Protein AF-A0A819WW90-F1 (afdb_monomer)

Secondary structure (DSSP, 8-state):
-------------------------EEEEEEEE--STTHHHHHHHHHHHH--SSSSEEEEEEEE-BTTB---GGGSPPPPTTTEEEEEE-S-S-THHHHHHHHHHHEE--TTS---S----S--EEGGG-SEEEEEETT-------HHHHHHHHHTT----TTHHHHTT-SSS--EEES-EE-SSS-EE-TTEEEEEHHHHHHHT--SSSSSSSTT-TT---SSHHHHHHHHH--

Foldseek 3Di:
DDDDDDPPDDPPPPPDDDDDDLALQEEEEEEAEPPDPCLQVQQQQCQVPAADPRNSYAAEYEYEDDPQDWDDVVPHHDHDPPRYDYHYDDNQFPQLLVVVVCCVQAEDDQPADDDDPPSPDPHYHYLVSHFKYKYAYSVDHDDDDDPVVVVVCVVVVHPDHPCCVFVVVADPPDFKGADDWDPPPHTDHDRRIIMGGPVSVSVQCHADDPFAPHRRGQSHRDRDPVNNCRGNPGD

pLDDT: mean 81.14, std 18.89, range [25.83, 98.06]

Structure (mmCIF, N/CA/C/O backbone):
data_AF-A0A819WW90-F1
#
_entry.id   AF-A0A819WW90-F1
#
loop_
_atom_site.group_PDB
_atom_site.id
_atom_site.type_symbol
_atom_site.label_atom_id
_atom_site.label_alt_id
_atom_site.label_comp_id
_atom_site.label_asym_id
_atom_site.label_entity_id
_atom_site.label_seq_id
_atom_site.pdbx_PDB_ins_code
_atom_site.Cartn_x
_atom_site.Cartn_y
_atom_site.Cartn_z
_atom_site.occupancy
_atom_site.B_iso_or_equiv
_atom_site.auth_seq_id
_atom_site.auth_comp_id
_atom_site.auth_asym_id
_atom_site.auth_atom_id
_atom_site.pdbx_PDB_model_num
ATOM 1 N N . MET A 1 1 ? -49.765 -19.164 21.093 1.00 40.78 1 MET A N 1
ATOM 2 C CA . MET A 1 1 ? -48.482 -19.898 21.053 1.00 40.78 1 MET A CA 1
ATOM 3 C C . MET A 1 1 ? -48.005 -19.952 19.612 1.00 40.78 1 MET A C 1
ATOM 5 O O . MET A 1 1 ? -48.578 -20.707 18.852 1.00 40.78 1 MET A O 1
ATOM 9 N N . ILE A 1 2 ? -47.028 -19.126 19.247 1.00 31.17 2 ILE A N 1
ATOM 10 C CA . ILE A 1 2 ? -45.798 -19.485 18.522 1.00 31.17 2 ILE A CA 1
ATOM 11 C C . ILE A 1 2 ? -44.818 -18.382 18.932 1.00 31.17 2 ILE A C 1
ATOM 13 O O . ILE A 1 2 ? -45.140 -17.196 18.883 1.00 31.17 2 ILE A O 1
ATOM 17 N N . LYS A 1 3 ? -43.700 -18.813 19.510 1.00 25.83 3 LYS A N 1
ATOM 18 C CA . LYS A 1 3 ? -42.66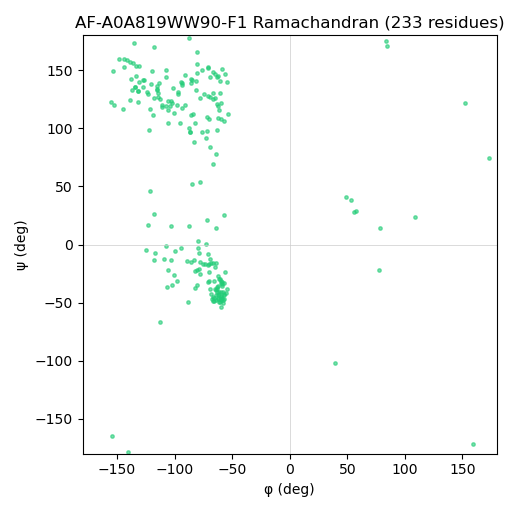1 -17.975 20.101 1.00 25.83 3 LYS A CA 1
ATOM 19 C C . LYS A 1 3 ? -41.808 -17.329 19.010 1.00 25.83 3 LYS A C 1
ATOM 21 O O . LYS A 1 3 ? -41.599 -17.906 17.948 1.00 25.83 3 LYS A O 1
ATOM 26 N N . SER A 1 4 ? -41.305 -16.150 19.346 1.00 30.94 4 SER A N 1
ATOM 27 C CA . SER A 1 4 ? -40.265 -15.402 18.654 1.00 30.94 4 SER A CA 1
ATOM 28 C C . SER A 1 4 ? -38.942 -16.174 18.547 1.00 30.94 4 SER A C 1
ATOM 30 O O . SER A 1 4 ? -38.614 -16.964 19.432 1.00 30.94 4 SER A O 1
ATOM 32 N N . ASN A 1 5 ? -38.168 -15.886 17.494 1.00 28.17 5 ASN A N 1
ATOM 33 C CA . ASN A 1 5 ? -36.770 -15.416 17.542 1.00 28.17 5 ASN A CA 1
ATOM 34 C C . ASN A 1 5 ? -36.000 -15.819 16.279 1.00 28.17 5 ASN A C 1
ATOM 36 O O . ASN A 1 5 ? -35.836 -17.003 16.010 1.00 28.17 5 ASN A O 1
ATOM 40 N N . SER A 1 6 ? -35.461 -14.820 15.574 1.00 29.23 6 SER A N 1
ATOM 41 C CA . SER A 1 6 ? -34.077 -14.788 15.071 1.00 29.23 6 SER A CA 1
ATOM 42 C C . SER A 1 6 ? -33.905 -13.563 14.162 1.00 29.23 6 SER A C 1
ATOM 44 O O . SER A 1 6 ? -33.873 -13.647 12.937 1.00 29.23 6 SER A O 1
ATOM 46 N N . THR A 1 7 ? -33.836 -12.379 14.769 1.00 32.56 7 THR A N 1
ATOM 47 C CA . THR A 1 7 ? -33.178 -11.228 14.149 1.00 32.56 7 THR A CA 1
ATOM 48 C C . THR A 1 7 ? -31.676 -11.444 14.290 1.00 32.56 7 THR A C 1
ATOM 50 O O . THR A 1 7 ? -31.103 -11.144 15.337 1.00 32.56 7 THR A O 1
ATOM 53 N N . ASN A 1 8 ? -31.034 -11.973 13.248 1.00 31.17 8 ASN A N 1
ATOM 54 C CA . ASN A 1 8 ? -29.583 -11.879 13.100 1.00 31.17 8 ASN A CA 1
ATOM 55 C C . ASN A 1 8 ? -29.238 -10.415 12.810 1.00 31.17 8 ASN A C 1
ATOM 57 O O . ASN A 1 8 ? -29.152 -9.990 11.658 1.00 31.17 8 ASN A O 1
ATOM 61 N N . GLY A 1 9 ? -29.123 -9.631 13.881 1.00 27.92 9 GLY A N 1
ATOM 62 C CA . GLY A 1 9 ? -28.654 -8.257 13.833 1.00 27.92 9 GLY A CA 1
ATOM 63 C C . GLY A 1 9 ? -27.234 -8.211 13.280 1.00 27.92 9 GLY A C 1
ATOM 64 O O . GLY A 1 9 ? -26.353 -8.947 13.726 1.00 27.92 9 GLY A O 1
ATOM 65 N N . PHE A 1 10 ? -27.018 -7.335 12.302 1.00 28.95 10 PHE A N 1
ATOM 66 C CA . PHE A 1 10 ? -25.689 -6.850 11.964 1.00 28.95 10 PHE A CA 1
ATOM 67 C C . PHE A 1 10 ? -25.090 -6.228 13.227 1.00 28.95 10 PHE A C 1
ATOM 69 O O . PHE A 1 10 ? -25.511 -5.154 13.652 1.00 28.95 10 PHE A O 1
ATOM 76 N N . VAL A 1 11 ? -24.130 -6.911 13.846 1.00 28.66 11 VAL A N 1
ATOM 77 C CA . VAL A 1 11 ? -23.307 -6.312 14.896 1.00 28.66 11 VAL A CA 1
ATOM 78 C C . VAL A 1 11 ? -22.370 -5.332 14.198 1.00 28.66 11 VAL A C 1
ATOM 80 O O . VAL A 1 11 ? -21.388 -5.723 13.567 1.00 28.66 11 VAL A O 1
ATOM 83 N N . ILE A 1 12 ? -22.752 -4.060 14.221 1.00 35.28 12 ILE A N 1
ATOM 84 C CA . ILE A 1 12 ? -21.888 -2.941 13.866 1.00 35.28 12 ILE A CA 1
ATOM 85 C C . ILE A 1 12 ? -21.169 -2.589 15.163 1.00 35.28 12 ILE A C 1
ATOM 87 O O . ILE A 1 12 ? -21.761 -1.965 16.041 1.00 35.28 12 ILE A O 1
ATOM 91 N N . ASP A 1 13 ? -19.922 -3.034 15.308 1.00 33.03 13 ASP A N 1
ATOM 92 C CA . ASP A 1 13 ? -19.075 -2.553 16.396 1.00 33.03 13 ASP A CA 1
ATOM 93 C C . ASP A 1 13 ? -18.893 -1.043 16.202 1.00 33.03 13 ASP A C 1
ATOM 95 O O . ASP A 1 13 ? -18.259 -0.580 15.251 1.00 33.03 13 ASP A O 1
ATOM 99 N N . SER A 1 14 ? -19.522 -0.267 17.081 1.00 34.69 14 SER A N 1
ATOM 100 C CA . SER A 1 14 ? -19.343 1.174 17.165 1.00 34.69 14 SER A CA 1
ATOM 101 C C . SER A 1 14 ? -17.889 1.463 17.524 1.00 34.69 14 SER A C 1
ATOM 103 O O . SER A 1 14 ? -17.427 1.060 18.592 1.00 34.69 14 SER A O 1
ATOM 105 N N . PHE A 1 15 ? -17.174 2.176 16.654 1.00 41.31 15 PHE A N 1
ATOM 106 C CA . PHE A 1 15 ? -15.880 2.766 16.984 1.00 41.31 15 PHE A CA 1
ATOM 107 C C . PHE A 1 15 ? -16.101 3.790 18.108 1.00 41.31 15 PHE A C 1
ATOM 109 O O . PHE A 1 15 ? -16.598 4.889 17.870 1.00 41.31 15 PHE A O 1
ATOM 116 N N . THR A 1 16 ? -15.831 3.394 19.351 1.00 37.62 16 THR A N 1
ATOM 117 C CA . THR A 1 16 ? -15.988 4.254 20.525 1.00 37.62 16 THR A CA 1
ATOM 118 C C . THR A 1 16 ? -14.935 5.358 20.517 1.00 37.62 16 THR A C 1
ATOM 120 O O . THR A 1 16 ? -13.740 5.087 20.420 1.00 37.62 16 THR A O 1
ATOM 123 N N . ASN A 1 17 ? -15.412 6.599 20.634 1.00 41.03 17 ASN A N 1
ATOM 124 C CA . ASN A 1 17 ? -14.625 7.806 20.862 1.00 41.03 17 ASN A CA 1
ATOM 125 C C . ASN A 1 17 ? -14.048 7.806 22.285 1.00 41.03 17 ASN A C 1
ATOM 127 O O . ASN A 1 17 ? -14.785 8.092 23.224 1.00 41.03 17 ASN A O 1
ATOM 131 N N . ASP A 1 18 ? -12.739 7.599 22.415 1.00 38.91 18 ASP A N 1
ATOM 132 C CA . ASP A 1 18 ? -11.949 8.099 23.544 1.00 38.91 18 ASP A CA 1
ATOM 133 C C . ASP A 1 18 ? -10.830 9.012 22.993 1.00 38.91 18 ASP A C 1
ATOM 135 O O . ASP A 1 18 ? -9.975 8.592 22.215 1.00 38.91 18 ASP A O 1
ATOM 139 N N . ASN A 1 19 ? -10.878 10.299 23.354 1.00 37.03 19 ASN A N 1
ATOM 140 C CA . ASN A 1 19 ? -9.942 11.378 22.970 1.00 37.03 19 ASN A CA 1
ATOM 141 C C . ASN A 1 19 ? -8.645 11.364 23.823 1.00 37.03 19 ASN A C 1
ATOM 143 O O . ASN A 1 19 ? -8.696 10.882 24.953 1.00 37.03 19 ASN A O 1
ATOM 147 N N . PRO A 1 20 ? -7.538 12.065 23.462 1.00 49.09 20 PRO A N 1
ATOM 148 C CA . PRO A 1 20 ? -7.086 12.530 22.152 1.00 49.09 20 PRO A CA 1
ATOM 149 C C . PRO A 1 20 ? -5.597 12.183 21.883 1.00 49.09 20 PRO A C 1
ATOM 151 O O . PRO A 1 20 ? -4.685 12.667 22.552 1.00 49.09 20 PRO A O 1
ATOM 154 N N . LYS A 1 21 ? -5.331 11.457 20.799 1.00 40.12 21 LYS A N 1
ATOM 155 C CA . LYS A 1 21 ? -4.222 11.735 19.872 1.00 40.12 21 LYS A CA 1
ATOM 156 C C . LYS A 1 21 ? -4.759 11.361 18.497 1.00 40.12 21 LYS A C 1
ATOM 158 O O . LYS A 1 21 ? -5.077 10.198 18.291 1.00 40.12 21 LYS A O 1
ATOM 163 N N . ASN A 1 22 ? -4.877 12.329 17.588 1.00 47.94 22 ASN A N 1
ATOM 164 C CA . ASN A 1 22 ? -5.118 12.065 16.166 1.00 47.94 22 ASN A CA 1
ATOM 165 C C . ASN A 1 22 ? -3.899 11.320 15.604 1.00 47.94 22 ASN A C 1
ATOM 167 O O . ASN A 1 22 ? -3.002 11.924 15.021 1.00 47.94 22 ASN A O 1
ATOM 171 N N . LEU A 1 23 ? -3.812 10.026 15.887 1.00 64.19 23 LEU A N 1
ATOM 172 C CA . LEU A 1 23 ? -2.859 9.116 15.283 1.00 64.19 23 LEU A CA 1
ATOM 173 C C . LEU A 1 23 ? -3.612 8.401 14.172 1.00 64.19 23 LEU A C 1
ATOM 175 O O . LEU A 1 23 ? -4.620 7.744 14.425 1.00 64.19 23 LEU A O 1
ATOM 179 N N . ASN A 1 24 ? -3.122 8.556 12.947 1.00 79.81 24 ASN A N 1
ATOM 180 C CA . ASN A 1 24 ? -3.597 7.761 11.830 1.00 79.81 24 ASN A CA 1
ATOM 181 C C . ASN A 1 24 ? -3.334 6.284 12.159 1.00 79.81 24 ASN A C 1
ATOM 183 O O . ASN A 1 24 ? -2.204 5.890 12.446 1.00 79.81 24 ASN A O 1
ATOM 187 N N . GLU A 1 25 ? -4.390 5.471 12.177 1.00 92.75 25 GLU A N 1
ATOM 188 C CA . GLU A 1 25 ? -4.312 4.058 12.565 1.00 92.75 25 GLU A CA 1
ATOM 189 C C . GLU A 1 25 ? -3.875 3.162 11.401 1.00 92.75 25 GLU A C 1
ATOM 191 O O . GLU A 1 25 ? -3.556 1.986 11.606 1.00 92.75 25 GLU A O 1
ATOM 196 N N . ILE A 1 26 ? -3.889 3.692 10.176 1.00 96.75 26 ILE A N 1
ATOM 197 C CA . ILE A 1 26 ? -3.671 2.933 8.947 1.00 96.75 26 ILE A CA 1
ATOM 198 C C . ILE A 1 26 ? -2.521 3.554 8.156 1.00 96.75 26 ILE A C 1
ATOM 200 O O . ILE A 1 26 ? -2.514 4.754 7.893 1.00 96.75 26 ILE A O 1
ATOM 204 N N . LEU A 1 27 ? -1.576 2.719 7.728 1.00 97.56 27 LEU A N 1
ATOM 205 C CA . LEU A 1 27 ? -0.561 3.082 6.741 1.00 97.56 27 LEU A CA 1
ATOM 206 C C . LEU A 1 27 ? -0.930 2.457 5.396 1.00 97.56 27 LEU A C 1
ATOM 208 O O . LEU A 1 27 ? -0.988 1.230 5.286 1.00 97.56 27 LEU A O 1
ATOM 212 N N . LEU A 1 28 ? -1.146 3.279 4.371 1.00 97.62 28 LEU A N 1
ATOM 213 C CA . LEU A 1 28 ? -1.379 2.819 3.005 1.00 97.62 28 LEU A CA 1
ATOM 214 C C . LEU A 1 28 ? -0.197 3.181 2.110 1.00 97.62 28 LEU A C 1
ATOM 216 O O . LEU A 1 28 ? 0.108 4.354 1.904 1.00 97.62 28 LEU A O 1
ATOM 220 N N . ILE A 1 29 ? 0.437 2.164 1.532 1.00 97.31 29 ILE A N 1
ATOM 221 C CA . ILE A 1 29 ? 1.507 2.325 0.547 1.00 97.31 29 ILE A CA 1
ATOM 222 C C . ILE A 1 29 ? 0.957 1.940 -0.823 1.00 97.31 29 ILE A C 1
ATOM 224 O O . ILE A 1 29 ? 0.548 0.799 -1.044 1.00 97.31 29 ILE A O 1
ATOM 228 N N . TYR A 1 30 ? 0.964 2.899 -1.742 1.00 96.81 30 TYR A N 1
ATOM 229 C CA . TYR A 1 30 ? 0.532 2.730 -3.121 1.00 96.81 30 TYR A CA 1
ATOM 230 C C . TYR A 1 30 ? 1.742 2.817 -4.051 1.00 96.81 30 TYR A C 1
ATOM 232 O O . TYR A 1 30 ? 2.391 3.859 -4.134 1.00 96.81 30 TYR A O 1
ATOM 240 N N . VAL A 1 31 ? 2.036 1.750 -4.786 1.00 95.38 31 VAL A N 1
ATOM 241 C CA . VAL A 1 31 ? 3.121 1.708 -5.772 1.00 95.38 31 VAL A CA 1
ATOM 242 C C . VAL A 1 31 ? 2.574 2.060 -7.154 1.00 95.38 31 VAL A C 1
ATOM 244 O O . VAL A 1 31 ? 1.718 1.369 -7.705 1.00 95.38 31 VAL A O 1
ATOM 247 N N . TYR A 1 32 ? 3.066 3.151 -7.725 1.00 95.00 32 TYR A N 1
ATOM 248 C CA . TYR A 1 32 ? 2.701 3.616 -9.054 1.00 95.00 32 TYR A CA 1
ATOM 249 C C . TYR A 1 32 ? 3.886 3.498 -10.007 1.00 95.00 32 TYR A C 1
ATOM 251 O O . TYR A 1 32 ? 4.923 4.114 -9.779 1.00 95.00 32 TYR A O 1
ATOM 259 N N . ALA A 1 33 ? 3.684 2.803 -11.121 1.00 91.12 33 ALA A N 1
ATOM 260 C CA . ALA A 1 33 ? 4.551 2.871 -12.290 1.00 91.12 33 ALA A CA 1
ATOM 261 C C . ALA A 1 33 ? 3.695 3.176 -13.516 1.00 91.12 33 ALA A C 1
ATOM 263 O O . ALA A 1 33 ? 2.609 2.615 -13.677 1.00 91.12 33 ALA A O 1
ATOM 264 N N . ASN A 1 34 ? 4.194 4.007 -14.432 1.00 89.56 34 ASN A N 1
ATOM 265 C CA . ASN A 1 34 ? 3.531 4.233 -15.717 1.00 89.56 34 ASN A CA 1
ATOM 266 C C . ASN A 1 34 ? 3.795 3.069 -16.696 1.00 89.56 34 ASN A C 1
ATOM 268 O O . ASN A 1 34 ? 4.316 3.268 -17.789 1.00 89.56 34 ASN A O 1
ATOM 272 N N . ALA A 1 35 ? 3.506 1.841 -16.260 1.00 85.88 35 ALA A N 1
ATOM 273 C CA . ALA A 1 35 ? 3.863 0.607 -16.957 1.00 85.88 35 ALA A CA 1
ATOM 274 C C . ALA A 1 35 ? 2.798 0.136 -17.965 1.00 85.88 35 ALA A C 1
ATOM 276 O O . ALA A 1 35 ? 3.070 -0.727 -18.793 1.00 85.88 35 ALA A O 1
ATOM 277 N N . HIS A 1 36 ? 1.579 0.681 -17.902 1.00 89.62 36 HIS A N 1
ATOM 278 C CA . HIS A 1 36 ? 0.486 0.346 -18.815 1.00 89.62 36 HIS A CA 1
ATOM 279 C C . HIS A 1 36 ? -0.435 1.550 -19.055 1.00 89.62 36 HIS A C 1
ATOM 281 O O . HIS A 1 36 ? -0.504 2.471 -18.241 1.00 89.62 36 HIS A O 1
ATOM 287 N N . SER A 1 37 ? -1.199 1.512 -20.153 1.00 93.50 37 SER A N 1
ATOM 288 C CA . SER A 1 37 ? -2.047 2.617 -20.645 1.00 93.50 37 SER A CA 1
ATOM 289 C C . SER A 1 37 ? -3.073 3.147 -19.633 1.00 93.50 37 SER A C 1
ATOM 291 O O . SER A 1 37 ? -3.511 4.289 -19.732 1.00 93.50 37 SER A O 1
ATOM 293 N N . HIS A 1 38 ? -3.463 2.330 -18.655 1.00 95.31 38 HIS A N 1
ATOM 294 C CA . HIS A 1 38 ? -4.456 2.686 -17.637 1.00 95.31 38 HIS A CA 1
ATOM 295 C C . HIS A 1 38 ? -3.871 3.110 -16.282 1.00 95.31 38 HIS A C 1
ATOM 297 O O . HIS A 1 38 ? -4.639 3.514 -15.410 1.00 95.31 38 HIS A O 1
ATOM 303 N N . ALA A 1 39 ? -2.550 3.030 -16.082 1.00 94.38 39 ALA A N 1
ATOM 304 C CA . ALA A 1 39 ? -1.933 3.209 -14.766 1.00 94.38 39 ALA A CA 1
ATOM 305 C C . ALA A 1 39 ? -2.224 4.594 -14.176 1.00 94.38 39 ALA A C 1
ATOM 307 O O . ALA A 1 39 ? -2.642 4.707 -13.021 1.00 94.38 39 ALA A O 1
ATOM 308 N N . TYR A 1 40 ? -2.047 5.649 -14.977 1.00 96.19 40 TYR A N 1
ATOM 309 C CA . TYR A 1 40 ? -2.294 7.025 -14.544 1.00 96.19 40 TYR A CA 1
ATOM 310 C C . TYR A 1 40 ? -3.760 7.258 -14.168 1.00 96.19 40 TYR A C 1
ATOM 312 O O . TYR A 1 40 ? -4.053 7.803 -13.106 1.00 96.19 40 TYR A O 1
ATOM 320 N N . GLU A 1 41 ? -4.692 6.790 -15.001 1.00 97.12 41 GLU A N 1
ATOM 321 C CA . GLU A 1 41 ? -6.125 6.937 -14.730 1.00 97.12 41 GLU A CA 1
ATOM 322 C C . GLU A 1 41 ? -6.562 6.142 -13.494 1.00 97.12 41 GLU A C 1
ATOM 324 O O . GLU A 1 41 ? -7.445 6.581 -12.762 1.00 97.12 41 GLU A O 1
ATOM 329 N N . ASN A 1 42 ? -5.918 5.008 -13.208 1.00 97.38 42 ASN A N 1
ATOM 330 C CA . ASN A 1 42 ? -6.144 4.253 -11.977 1.00 97.38 42 ASN A CA 1
ATOM 331 C C . ASN A 1 42 ? -5.689 5.036 -10.739 1.00 97.38 42 ASN A C 1
ATOM 333 O O . ASN A 1 42 ? -6.474 5.192 -9.803 1.00 97.38 42 ASN A O 1
ATOM 337 N N . LEU A 1 43 ? -4.469 5.589 -10.762 1.00 96.94 43 LEU A N 1
ATOM 338 C CA . LEU A 1 43 ? -3.946 6.439 -9.687 1.00 96.94 43 LEU A CA 1
ATOM 339 C C . LEU A 1 43 ? -4.849 7.657 -9.457 1.00 96.94 43 LEU A C 1
ATOM 341 O O . LEU A 1 43 ? -5.260 7.931 -8.330 1.00 96.94 43 LEU A O 1
ATOM 345 N N . LYS A 1 44 ? -5.185 8.372 -10.533 1.00 97.12 44 LYS A N 1
ATOM 346 C CA . LYS A 1 44 ? -6.050 9.556 -10.496 1.00 97.12 44 LYS A CA 1
ATOM 347 C C . LYS A 1 44 ? -7.427 9.231 -9.937 1.00 97.12 44 LYS A C 1
ATOM 349 O O . LYS A 1 44 ? -7.934 9.970 -9.096 1.00 97.12 44 LYS A O 1
ATOM 354 N N . TYR A 1 45 ? -8.024 8.127 -10.377 1.00 96.94 45 TYR A N 1
ATOM 355 C CA . TYR A 1 45 ? -9.301 7.674 -9.847 1.00 96.94 45 TYR A CA 1
ATOM 356 C C . TYR A 1 45 ? -9.201 7.375 -8.347 1.00 96.94 45 TYR A C 1
ATOM 358 O O . TYR A 1 45 ? -10.007 7.894 -7.578 1.00 96.94 45 TYR A O 1
ATOM 366 N N . PHE A 1 46 ? -8.200 6.601 -7.919 1.00 96.75 46 PHE A N 1
ATOM 367 C CA . PHE A 1 46 ? -8.019 6.251 -6.509 1.00 96.75 46 PHE A CA 1
ATOM 368 C C . PHE A 1 46 ? -7.828 7.494 -5.633 1.00 96.75 46 PHE A C 1
ATOM 370 O O . PHE A 1 46 ? -8.518 7.638 -4.628 1.00 96.75 46 PHE A O 1
ATOM 377 N N . ILE A 1 47 ? -6.975 8.439 -6.036 1.00 96.44 47 ILE A N 1
ATOM 378 C CA . ILE A 1 47 ? -6.770 9.687 -5.285 1.00 96.44 47 ILE A CA 1
ATOM 379 C C . ILE A 1 47 ? -8.079 10.468 -5.143 1.00 96.44 47 ILE A C 1
ATOM 381 O O . ILE A 1 47 ? -8.439 10.875 -4.042 1.00 96.44 47 ILE A O 1
ATOM 385 N N . ASN A 1 48 ? -8.837 10.619 -6.229 1.00 93.94 48 ASN A N 1
ATOM 386 C CA . ASN A 1 48 ? -10.073 11.399 -6.203 1.00 93.94 48 ASN A CA 1
ATOM 387 C C . ASN A 1 48 ? -11.188 10.720 -5.387 1.00 93.94 48 ASN A C 1
ATOM 389 O O . ASN A 1 48 ? -11.964 11.385 -4.696 1.00 93.94 48 ASN A O 1
ATOM 393 N N . GLN A 1 49 ? -11.298 9.394 -5.475 1.00 91.31 49 GLN A N 1
ATOM 394 C CA . GLN A 1 49 ? -12.442 8.662 -4.928 1.00 91.31 49 GLN A CA 1
ATOM 395 C C . GLN A 1 49 ? -12.183 8.061 -3.545 1.00 91.31 49 GLN A C 1
ATOM 397 O O . GLN A 1 49 ? -13.119 7.961 -2.755 1.00 91.31 49 GLN A O 1
ATOM 402 N N . ALA A 1 50 ? -10.943 7.678 -3.245 1.00 92.50 50 ALA A N 1
ATOM 403 C CA . ALA A 1 50 ? -10.595 6.873 -2.076 1.00 92.50 50 ALA A CA 1
ATOM 404 C C . ALA A 1 50 ? -9.897 7.665 -0.970 1.00 92.50 50 ALA A C 1
ATOM 406 O O . ALA A 1 50 ? -10.125 7.381 0.202 1.00 92.50 50 ALA A O 1
ATOM 407 N N . VAL A 1 51 ? -9.042 8.623 -1.337 1.00 93.88 51 VAL A N 1
ATOM 408 C CA . VAL A 1 51 ? -8.191 9.350 -0.388 1.00 93.88 51 VAL A CA 1
ATOM 409 C C . VAL A 1 51 ? -8.997 10.471 0.269 1.00 93.88 51 VAL A C 1
ATOM 411 O O . VAL A 1 51 ? -9.704 11.231 -0.408 1.00 93.88 51 VAL A O 1
ATOM 414 N N . ARG A 1 52 ? -8.910 10.578 1.597 1.00 89.44 52 ARG A N 1
ATOM 415 C CA . ARG A 1 52 ? -9.558 11.627 2.398 1.00 89.44 52 ARG A CA 1
ATOM 416 C C . ARG A 1 52 ? -8.564 12.201 3.413 1.00 89.44 52 ARG A C 1
ATOM 418 O O . ARG A 1 52 ? -7.616 11.541 3.809 1.00 89.44 52 ARG A O 1
ATOM 425 N N . GLU A 1 53 ? -8.773 13.451 3.826 1.00 86.31 53 GLU A N 1
ATOM 426 C CA . GLU A 1 53 ? -7.914 14.106 4.834 1.00 86.31 53 GLU A CA 1
ATOM 427 C C . GLU A 1 53 ? -8.234 13.637 6.267 1.00 86.31 53 GLU A C 1
ATOM 429 O O . GLU A 1 53 ? -7.370 13.666 7.132 1.00 86.31 53 GLU A O 1
ATOM 434 N N . ASN A 1 54 ? -9.464 13.170 6.513 1.00 84.12 54 ASN A N 1
ATOM 435 C CA . ASN A 1 54 ? -9.985 12.891 7.858 1.00 84.12 54 ASN A CA 1
ATOM 436 C C . ASN A 1 54 ? -10.353 11.411 8.075 1.00 84.12 54 ASN A C 1
ATOM 438 O O . ASN A 1 54 ? -11.250 11.113 8.861 1.00 84.12 54 ASN A O 1
ATOM 442 N N . ASP A 1 55 ? -9.719 10.484 7.353 1.00 88.19 55 ASP A N 1
ATOM 443 C CA . ASP A 1 55 ? -10.021 9.046 7.419 1.00 88.19 55 ASP A CA 1
ATOM 444 C C . ASP A 1 55 ? -9.007 8.219 8.218 1.00 88.19 55 ASP A C 1
ATOM 446 O O . ASP A 1 55 ? -9.013 6.996 8.122 1.00 88.19 55 ASP A O 1
ATOM 450 N N . ASN A 1 56 ? -8.163 8.856 9.030 1.00 91.00 56 ASN A N 1
ATOM 451 C CA . ASN A 1 56 ? -7.155 8.196 9.865 1.00 91.00 56 ASN A CA 1
ATOM 452 C C . ASN A 1 56 ? -6.147 7.327 9.081 1.00 91.00 56 ASN A C 1
ATOM 454 O O . ASN A 1 56 ? -5.627 6.345 9.626 1.00 91.00 56 ASN A O 1
ATOM 458 N N . VAL A 1 57 ? -5.864 7.667 7.819 1.00 95.31 57 VAL A N 1
ATOM 459 C CA . VAL A 1 57 ? -4.878 6.975 6.979 1.00 95.31 57 VAL A CA 1
ATOM 460 C C . VAL A 1 57 ? -3.714 7.902 6.626 1.00 95.31 57 VAL A C 1
ATOM 462 O O . VAL A 1 57 ? -3.918 9.022 6.163 1.00 95.31 57 VAL A O 1
ATOM 465 N N . ASP A 1 58 ? -2.487 7.402 6.773 1.00 95.69 58 ASP A N 1
ATOM 466 C CA . ASP A 1 58 ? -1.310 7.976 6.121 1.00 95.69 58 ASP A CA 1
ATOM 467 C C . ASP A 1 58 ? -1.084 7.302 4.767 1.00 95.69 58 ASP A C 1
ATOM 469 O O . ASP A 1 58 ? -0.868 6.090 4.683 1.00 95.69 58 ASP A O 1
ATOM 473 N N . TYR A 1 59 ? -1.107 8.098 3.703 1.00 97.19 59 TYR A N 1
ATOM 474 C CA . TYR A 1 59 ? -0.951 7.654 2.326 1.00 97.19 59 TYR A CA 1
ATOM 475 C C . TYR A 1 59 ? 0.448 7.968 1.795 1.00 97.19 59 TYR A C 1
ATOM 477 O O . TYR A 1 59 ? 0.861 9.126 1.713 1.00 97.19 59 TYR A O 1
ATOM 485 N N . TYR A 1 60 ? 1.153 6.942 1.331 1.00 96.94 60 TYR A N 1
ATOM 486 C CA . TYR A 1 60 ? 2.429 7.084 0.637 1.00 96.94 60 TYR A CA 1
ATOM 487 C C . TYR A 1 60 ? 2.325 6.533 -0.782 1.00 96.94 60 TYR A C 1
ATOM 489 O O . TYR A 1 60 ? 2.215 5.328 -0.996 1.00 96.94 60 TYR A O 1
ATOM 497 N N . PHE A 1 61 ? 2.388 7.432 -1.758 1.00 96.94 61 PHE A N 1
ATOM 498 C CA . PHE A 1 61 ? 2.391 7.124 -3.181 1.00 96.94 61 PHE A CA 1
ATOM 499 C C . PHE A 1 61 ? 3.830 7.064 -3.685 1.00 96.94 61 PHE A C 1
ATOM 501 O O . PHE A 1 61 ? 4.488 8.091 -3.868 1.00 96.94 61 PHE A O 1
ATOM 508 N N . ILE A 1 62 ? 4.330 5.854 -3.910 1.00 95.75 62 ILE A N 1
ATOM 509 C CA . ILE A 1 62 ? 5.670 5.626 -4.441 1.00 95.75 62 ILE A CA 1
ATOM 510 C C . ILE A 1 62 ? 5.606 5.683 -5.966 1.00 95.75 62 ILE A C 1
ATOM 512 O O . ILE A 1 62 ? 5.024 4.814 -6.607 1.00 95.75 62 ILE A O 1
ATOM 516 N N . LEU A 1 63 ? 6.213 6.713 -6.541 1.00 95.19 63 LEU A N 1
ATOM 517 C CA . LEU A 1 63 ? 6.366 6.943 -7.969 1.00 95.19 63 LEU A CA 1
ATOM 518 C C . LEU A 1 63 ? 7.624 6.213 -8.456 1.00 95.19 63 LEU A C 1
ATOM 520 O O . LEU A 1 63 ? 8.745 6.711 -8.318 1.00 95.19 63 LEU A O 1
ATOM 524 N N . GLN A 1 64 ? 7.437 5.014 -8.997 1.00 92.06 64 GLN A N 1
ATOM 525 C CA . GLN A 1 64 ? 8.495 4.238 -9.628 1.00 92.06 64 GLN A CA 1
ATOM 526 C C . GLN A 1 64 ? 8.848 4.818 -10.996 1.00 92.06 64 GLN A C 1
ATOM 528 O O . GLN A 1 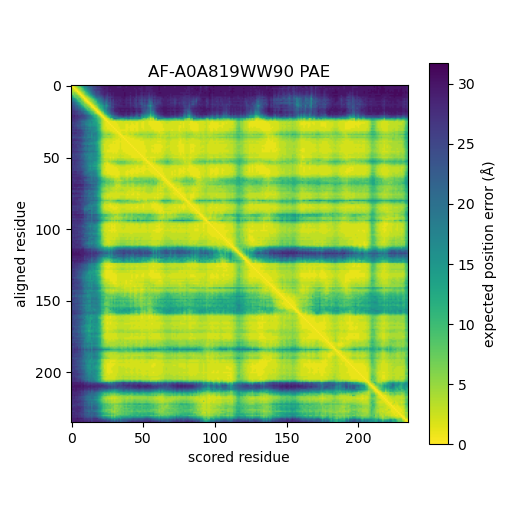64 ? 7.984 5.030 -11.850 1.00 92.06 64 GLN A O 1
ATOM 533 N N . GLN A 1 65 ? 10.141 5.029 -11.214 1.00 89.75 65 GLN A N 1
ATOM 534 C CA . GLN A 1 65 ? 10.679 5.494 -12.486 1.00 89.75 65 GLN A CA 1
ATOM 535 C C . GLN A 1 65 ? 10.433 4.485 -13.615 1.00 89.75 65 GLN A C 1
ATOM 537 O O . GLN A 1 65 ? 10.535 3.277 -13.433 1.00 89.75 65 GLN A O 1
ATOM 542 N N . VAL A 1 66 ? 10.183 4.978 -14.821 1.00 80.88 66 VAL A N 1
ATOM 543 C CA . VAL A 1 66 ? 10.166 4.153 -16.039 1.00 80.88 66 VAL A CA 1
ATOM 544 C C . VAL A 1 66 ? 11.308 4.642 -16.922 1.00 80.88 66 VAL A C 1
ATOM 546 O O . VAL A 1 66 ? 11.522 5.849 -17.025 1.00 80.88 66 VAL A O 1
ATOM 549 N N . ASP A 1 67 ? 12.097 3.721 -17.478 1.00 82.25 67 ASP A N 1
ATOM 550 C CA . ASP A 1 67 ? 13.303 4.025 -18.265 1.00 82.25 67 ASP A CA 1
ATOM 551 C C . ASP A 1 67 ? 14.310 4.944 -17.544 1.00 82.25 67 ASP A C 1
ATOM 553 O O . ASP A 1 67 ? 14.903 5.835 -18.155 1.00 82.25 67 ASP A O 1
ATOM 557 N N . ASN A 1 68 ? 14.481 4.756 -16.227 1.00 82.50 68 ASN A N 1
ATOM 558 C CA . ASN A 1 68 ? 15.332 5.582 -15.353 1.00 82.50 68 ASN A CA 1
ATOM 559 C C . ASN A 1 68 ? 14.999 7.086 -15.384 1.00 82.50 68 ASN A C 1
ATOM 561 O O . ASN A 1 68 ? 15.869 7.932 -15.165 1.00 82.50 68 ASN A O 1
ATOM 565 N N . LYS A 1 69 ? 13.741 7.441 -15.677 1.00 85.00 69 LYS A N 1
ATOM 566 C CA . LYS A 1 69 ? 13.274 8.831 -15.679 1.00 85.00 69 LYS A CA 1
ATOM 567 C C . LYS A 1 69 ? 12.408 9.108 -14.448 1.00 85.00 69 LYS A C 1
ATOM 569 O O . LYS A 1 69 ? 11.397 8.424 -14.261 1.00 85.00 69 LYS A O 1
ATOM 574 N N . PRO A 1 70 ? 12.757 10.114 -13.620 1.00 86.81 70 PRO A N 1
ATOM 575 C CA . PRO A 1 70 ? 11.890 10.571 -12.543 1.00 86.81 70 PRO A CA 1
ATOM 576 C C . PRO A 1 70 ? 10.587 11.120 -13.111 1.00 86.81 70 PRO A C 1
ATOM 578 O O . PRO A 1 70 ? 10.559 11.749 -14.172 1.00 86.81 70 PRO A O 1
ATOM 581 N N . LEU A 1 71 ? 9.500 10.904 -12.379 1.00 89.62 71 LEU A N 1
ATOM 582 C CA . LEU A 1 71 ? 8.216 11.476 -12.750 1.00 89.62 71 LEU A CA 1
ATOM 583 C C . LEU A 1 71 ? 8.122 12.925 -12.293 1.00 89.62 71 LEU A C 1
ATOM 585 O O . LEU A 1 71 ? 8.531 13.267 -11.184 1.00 89.62 71 LEU A O 1
ATOM 589 N N . ASN A 1 72 ? 7.522 13.774 -13.123 1.00 90.94 72 ASN A N 1
ATOM 590 C CA . ASN A 1 72 ? 7.202 15.133 -12.717 1.00 90.94 72 ASN A CA 1
ATOM 591 C C . ASN A 1 72 ? 6.043 15.103 -11.707 1.00 90.94 72 ASN A C 1
ATOM 593 O O . ASN A 1 72 ? 4.908 14.817 -12.072 1.00 90.94 72 ASN A O 1
ATOM 597 N N . ILE A 1 73 ? 6.315 15.413 -10.438 1.00 91.06 73 ILE A N 1
ATOM 598 C CA . ILE A 1 73 ? 5.280 15.434 -9.389 1.00 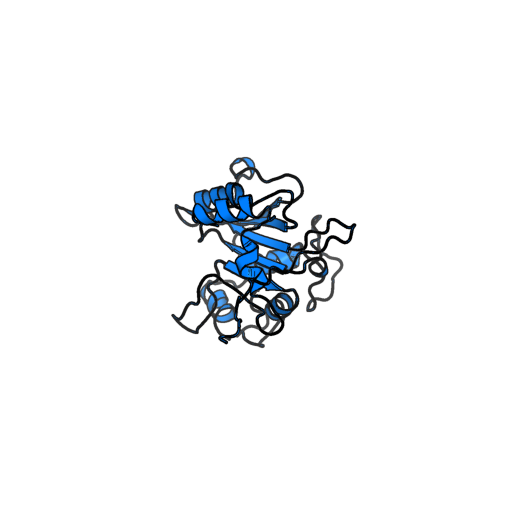91.06 73 ILE A CA 1
ATOM 599 C C . ILE A 1 73 ? 4.179 16.451 -9.725 1.00 91.06 73 ILE A C 1
ATOM 601 O O . ILE A 1 73 ? 3.014 16.203 -9.432 1.00 91.06 73 ILE A O 1
ATOM 605 N N . SER A 1 74 ? 4.509 17.549 -10.410 1.00 91.88 74 SER A N 1
ATOM 606 C CA . SER A 1 74 ? 3.532 18.566 -10.812 1.00 91.88 74 SER A CA 1
ATOM 607 C C . SER A 1 74 ? 2.514 18.070 -11.844 1.00 91.88 74 SER A C 1
ATOM 609 O O . SER A 1 74 ? 1.494 18.725 -12.034 1.00 91.88 74 SER A O 1
ATOM 611 N N . SER A 1 75 ? 2.763 16.939 -12.520 1.00 92.31 75 SER A N 1
ATOM 612 C CA . SER A 1 75 ? 1.777 16.297 -13.403 1.00 92.31 75 SER A CA 1
ATOM 613 C C . SER A 1 75 ? 0.959 15.199 -12.710 1.00 92.31 75 SER A C 1
ATOM 615 O O . SER A 1 75 ? 0.057 14.617 -13.324 1.00 92.31 75 SER A O 1
ATOM 617 N N . MET A 1 76 ? 1.251 14.902 -11.441 1.00 95.38 76 MET A N 1
ATOM 618 C CA . MET A 1 76 ? 0.495 13.934 -10.650 1.00 95.38 76 MET A CA 1
ATOM 619 C C . MET A 1 76 ? -0.793 14.560 -10.088 1.00 95.38 76 MET A C 1
ATOM 621 O O . MET A 1 76 ? -0.861 15.779 -9.908 1.00 95.38 76 MET A O 1
ATOM 625 N N . PRO A 1 77 ? -1.828 13.751 -9.788 1.00 96.06 77 PRO A N 1
ATOM 626 C CA . PRO A 1 77 ? -3.036 14.243 -9.132 1.00 96.06 77 PRO A CA 1
ATOM 627 C C . PRO A 1 77 ? -2.719 14.943 -7.803 1.00 96.06 77 PRO A C 1
ATOM 629 O O . PRO A 1 77 ? -1.794 14.558 -7.084 1.00 96.06 77 PRO A O 1
ATOM 632 N N . LEU A 1 78 ? -3.494 15.970 -7.458 1.00 95.44 78 LEU A N 1
ATOM 633 C CA . LEU A 1 78 ? -3.308 16.688 -6.200 1.00 95.44 78 LEU A CA 1
ATOM 634 C C . LEU A 1 78 ? -3.639 15.777 -5.015 1.00 95.44 78 LEU A C 1
ATOM 636 O O . LEU A 1 78 ? -4.701 15.161 -4.976 1.00 95.44 78 LEU A O 1
ATOM 640 N N . LEU A 1 79 ? -2.733 15.727 -4.041 1.00 95.00 79 LEU A N 1
ATOM 641 C CA . LEU A 1 79 ? -2.938 15.000 -2.794 1.00 95.00 79 LEU A CA 1
ATOM 642 C C . LEU A 1 79 ? -3.558 15.917 -1.729 1.00 95.00 79 LEU A C 1
ATOM 644 O O . LEU A 1 79 ? -3.215 17.106 -1.680 1.00 95.00 79 LEU A O 1
ATOM 648 N N . PRO A 1 80 ? -4.426 15.392 -0.845 1.00 89.19 80 PRO A N 1
ATOM 649 C CA . PRO A 1 80 ? -4.827 16.100 0.362 1.00 89.19 80 PRO A CA 1
ATOM 650 C C . PRO A 1 80 ? -3.607 16.511 1.180 1.00 89.19 80 PRO A C 1
ATOM 652 O O . PRO A 1 80 ? -2.623 15.775 1.295 1.00 89.19 80 PRO A O 1
ATOM 655 N N . LYS A 1 81 ? -3.656 17.717 1.745 1.00 78.62 81 LYS A N 1
ATOM 656 C CA . LYS A 1 81 ? -2.547 18.228 2.547 1.00 78.62 81 LYS A CA 1
ATOM 657 C C . LYS A 1 81 ? -2.477 17.414 3.846 1.00 78.62 81 LYS A C 1
ATOM 659 O O . LYS A 1 81 ? -3.504 17.074 4.410 1.00 78.62 81 LYS A O 1
ATOM 664 N N . LYS A 1 82 ? -1.261 17.164 4.343 1.00 84.50 82 LYS A N 1
ATOM 665 C CA . LYS A 1 82 ? -0.939 16.555 5.656 1.00 84.50 82 LYS A CA 1
ATOM 666 C C . LYS A 1 82 ? -1.086 15.038 5.813 1.00 84.50 82 LYS A C 1
ATOM 668 O O . LYS A 1 82 ? -0.442 14.532 6.719 1.00 84.50 82 LYS A O 1
ATOM 673 N N . THR A 1 83 ? -1.872 14.333 5.001 1.00 88.81 83 THR A N 1
ATOM 674 C CA . THR A 1 83 ? -2.044 12.869 5.156 1.00 88.81 83 THR A CA 1
ATOM 675 C C . THR A 1 83 ? -1.549 12.060 3.967 1.00 88.81 83 THR A C 1
ATOM 677 O O . THR A 1 83 ? -1.500 10.838 4.040 1.00 88.81 83 THR A O 1
ATOM 680 N N . ALA A 1 84 ? -1.166 12.711 2.866 1.00 94.81 84 ALA A N 1
ATOM 681 C CA . ALA A 1 84 ? -0.766 12.031 1.645 1.00 94.81 84 ALA A CA 1
ATOM 682 C C . ALA A 1 84 ? 0.515 12.618 1.041 1.00 94.81 84 ALA A C 1
ATOM 684 O O . ALA A 1 84 ? 0.675 13.836 0.935 1.00 94.81 84 ALA A O 1
ATOM 685 N N . TYR A 1 85 ? 1.422 11.735 0.619 1.00 94.88 85 TYR A N 1
ATOM 686 C CA . TYR A 1 85 ? 2.768 12.095 0.178 1.00 94.88 85 TYR A CA 1
ATOM 687 C C . TYR A 1 85 ? 3.188 11.332 -1.078 1.00 94.88 85 TYR A C 1
ATOM 689 O O . TYR A 1 85 ? 2.924 10.138 -1.203 1.00 94.88 85 TYR A O 1
ATOM 697 N N . TYR A 1 86 ? 3.914 12.006 -1.974 1.00 95.75 86 TYR A N 1
ATOM 698 C CA . TYR A 1 86 ? 4.629 11.363 -3.078 1.00 95.75 86 TYR A CA 1
ATOM 699 C C . TYR A 1 86 ? 6.082 11.074 -2.698 1.00 95.75 86 TYR A C 1
ATOM 701 O O . TYR A 1 86 ? 6.752 11.921 -2.108 1.00 95.75 86 TYR A O 1
ATOM 709 N N . ILE A 1 87 ? 6.589 9.906 -3.096 1.00 93.94 87 ILE A N 1
ATOM 710 C CA . ILE A 1 87 ? 7.994 9.504 -2.943 1.00 93.94 87 ILE A CA 1
ATOM 711 C C . ILE A 1 87 ? 8.495 8.955 -4.272 1.00 93.94 87 ILE A C 1
ATOM 713 O O . ILE A 1 87 ? 7.840 8.118 -4.872 1.00 93.94 87 ILE A O 1
ATOM 717 N N . GLN A 1 88 ? 9.660 9.397 -4.737 1.00 93.00 88 GLN A N 1
ATOM 718 C CA . GLN A 1 88 ? 10.273 8.874 -5.963 1.00 93.00 88 GLN A CA 1
ATOM 719 C C . GLN A 1 88 ? 11.104 7.626 -5.662 1.00 93.00 88 GLN A C 1
ATOM 721 O O . GLN A 1 88 ? 11.798 7.575 -4.646 1.00 93.00 88 GLN A O 1
ATOM 726 N N . HIS A 1 89 ? 11.082 6.652 -6.569 1.00 91.44 89 HIS A N 1
ATOM 727 C CA . HIS A 1 89 ? 11.887 5.438 -6.470 1.00 91.44 89 HIS A CA 1
ATOM 728 C C . HIS A 1 89 ? 12.465 5.052 -7.833 1.00 91.44 89 HIS A C 1
ATOM 730 O O . HIS A 1 89 ? 11.727 4.865 -8.798 1.00 91.44 89 HIS A O 1
ATOM 736 N N . GLU A 1 90 ? 13.786 4.905 -7.917 1.00 85.75 90 GLU A N 1
ATOM 737 C CA . GLU A 1 90 ? 14.449 4.279 -9.066 1.00 85.75 90 GLU A CA 1
ATOM 738 C C . GLU A 1 90 ? 13.946 2.835 -9.148 1.00 85.75 90 GLU A C 1
ATOM 740 O O . GLU A 1 90 ? 14.144 2.093 -8.194 1.00 85.75 90 GLU A O 1
ATOM 745 N N . ASN A 1 91 ? 13.243 2.456 -10.218 1.00 82.88 91 ASN A N 1
ATOM 746 C CA . ASN A 1 91 ? 12.538 1.175 -10.372 1.00 82.88 91 ASN A CA 1
ATOM 747 C C . ASN A 1 91 ? 13.493 -0.032 -10.435 1.00 82.88 91 ASN A C 1
ATOM 749 O O . ASN A 1 91 ? 13.713 -0.639 -11.479 1.00 82.88 91 ASN A O 1
ATOM 753 N N . LYS A 1 92 ? 14.115 -0.322 -9.295 1.00 84.56 92 LYS A N 1
ATOM 754 C CA . LYS A 1 92 ? 15.114 -1.368 -9.072 1.00 84.56 92 LYS A CA 1
ATOM 755 C C . LYS A 1 92 ? 14.517 -2.578 -8.365 1.00 84.56 92 LYS A C 1
ATOM 757 O O . LYS A 1 92 ? 15.159 -3.620 -8.316 1.00 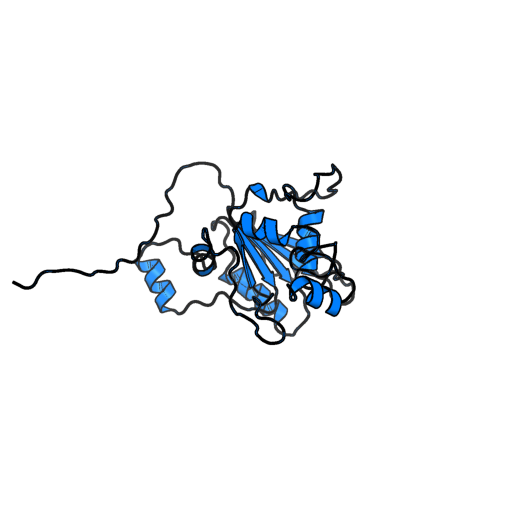84.56 92 LYS A O 1
ATOM 762 N N . CYS A 1 93 ? 13.315 -2.429 -7.811 1.00 85.19 93 CYS A N 1
ATOM 763 C CA . CYS A 1 93 ? 12.612 -3.470 -7.084 1.00 85.19 93 CYS A CA 1
ATOM 764 C C . CYS A 1 93 ? 11.272 -3.764 -7.760 1.00 85.19 93 CYS A C 1
ATOM 766 O O . CYS A 1 93 ? 10.547 -2.846 -8.140 1.00 85.19 93 CYS A O 1
ATOM 768 N N . PHE A 1 94 ? 10.926 -5.044 -7.854 1.00 77.56 94 PHE A N 1
ATOM 769 C CA . PHE A 1 94 ? 9.635 -5.490 -8.373 1.00 77.56 94 PHE A CA 1
ATOM 770 C C . PHE A 1 94 ? 8.581 -5.498 -7.264 1.00 77.56 94 PHE A C 1
ATOM 772 O O . PHE A 1 94 ? 8.884 -5.923 -6.151 1.00 77.56 94 PHE A O 1
ATOM 779 N N . ASP A 1 95 ? 7.362 -5.047 -7.578 1.00 70.94 95 ASP A N 1
ATOM 780 C CA . ASP A 1 95 ? 6.157 -5.124 -6.739 1.00 70.94 95 ASP A CA 1
ATOM 781 C C . ASP A 1 95 ? 6.413 -4.857 -5.240 1.00 70.94 95 ASP A C 1
ATOM 783 O O . ASP A 1 95 ? 6.598 -3.716 -4.803 1.00 70.94 95 ASP A O 1
ATOM 787 N N . TYR A 1 96 ? 6.460 -5.925 -4.442 1.00 85.38 96 TYR A N 1
ATOM 788 C CA . TYR A 1 96 ? 6.654 -5.890 -2.995 1.00 85.38 96 TYR A CA 1
ATOM 789 C C . TYR A 1 96 ? 8.046 -5.484 -2.535 1.00 85.38 96 TYR A C 1
ATOM 791 O O . TYR A 1 96 ? 8.191 -4.925 -1.443 1.00 85.38 96 TYR A O 1
ATOM 799 N N . GLY A 1 97 ? 9.055 -5.660 -3.381 1.00 88.50 97 GLY A N 1
ATOM 800 C CA . GLY A 1 97 ? 10.401 -5.175 -3.119 1.00 88.50 97 GLY A CA 1
ATOM 801 C C . GLY A 1 97 ? 10.445 -3.656 -2.939 1.00 88.50 97 GLY A C 1
ATOM 802 O O . GLY A 1 97 ? 11.216 -3.156 -2.121 1.00 88.50 97 GLY A O 1
ATOM 803 N N . THR A 1 98 ? 9.584 -2.897 -3.629 1.00 91.31 98 THR A N 1
ATOM 804 C CA . THR A 1 98 ? 9.494 -1.439 -3.430 1.00 91.31 98 THR A CA 1
ATOM 805 C C . THR A 1 98 ? 8.863 -1.077 -2.089 1.00 91.31 98 THR A C 1
ATOM 807 O O . THR A 1 98 ? 9.279 -0.102 -1.462 1.00 91.31 98 THR A O 1
ATOM 810 N N . ILE A 1 99 ? 7.927 -1.887 -1.592 1.00 92.75 99 ILE A N 1
ATOM 811 C CA . ILE A 1 99 ? 7.364 -1.716 -0.247 1.00 92.75 99 ILE A CA 1
ATOM 812 C C . ILE A 1 99 ? 8.435 -1.985 0.811 1.00 92.75 99 ILE A C 1
ATOM 814 O O . ILE A 1 99 ? 8.611 -1.181 1.729 1.00 92.75 99 ILE A O 1
ATOM 818 N N . GLY A 1 100 ? 9.209 -3.063 0.665 1.00 91.25 100 GLY A N 1
ATOM 819 C CA . GLY A 1 100 ? 10.324 -3.345 1.567 1.00 91.25 100 GLY A CA 1
ATOM 820 C C . GLY A 1 100 ? 11.423 -2.291 1.501 1.00 91.25 100 GLY A C 1
ATOM 821 O O . GLY A 1 100 ? 11.939 -1.885 2.542 1.00 91.25 100 GLY A O 1
ATOM 822 N N . TRP A 1 101 ? 11.745 -1.772 0.311 1.00 91.31 101 TRP A N 1
ATOM 823 C CA . TRP A 1 101 ? 12.631 -0.616 0.165 1.00 91.31 101 TRP A CA 1
ATOM 824 C C . TRP A 1 101 ? 12.105 0.592 0.942 1.00 91.31 101 TRP A C 1
ATOM 826 O O . TRP A 1 101 ? 12.871 1.200 1.692 1.00 91.31 101 TRP A O 1
ATOM 836 N N . PHE A 1 102 ? 10.817 0.918 0.817 1.00 92.81 102 PHE A N 1
ATOM 837 C CA . PHE A 1 102 ? 10.231 2.046 1.535 1.00 92.81 102 PHE A CA 1
ATOM 838 C C . PHE A 1 102 ? 10.344 1.852 3.049 1.00 92.81 102 PHE A C 1
ATOM 840 O O . PHE A 1 102 ? 10.867 2.721 3.744 1.00 92.81 102 PHE A O 1
ATOM 847 N N . ILE A 1 103 ? 9.945 0.682 3.552 1.00 91.94 103 ILE A N 1
ATOM 848 C CA . ILE A 1 103 ? 10.030 0.352 4.979 1.00 91.94 103 ILE A CA 1
ATOM 849 C C . ILE A 1 103 ? 11.475 0.461 5.483 1.00 91.94 103 ILE A C 1
ATOM 851 O O . ILE A 1 103 ? 11.717 1.004 6.555 1.00 91.94 103 ILE A O 1
ATOM 855 N N . ASN A 1 104 ? 12.451 0.001 4.704 1.00 87.94 104 ASN A N 1
ATOM 856 C CA . ASN A 1 104 ? 13.857 0.022 5.105 1.00 87.94 104 ASN A CA 1
ATOM 857 C C . ASN A 1 104 ? 14.465 1.427 5.157 1.00 87.94 104 ASN A C 1
ATOM 859 O O . ASN A 1 104 ? 15.380 1.654 5.944 1.00 87.94 104 ASN A O 1
ATOM 863 N N . ASN A 1 105 ? 13.999 2.345 4.309 1.00 87.62 105 ASN A N 1
ATOM 864 C CA . ASN A 1 105 ? 14.595 3.676 4.165 1.00 87.62 105 ASN A CA 1
ATOM 865 C C . ASN A 1 105 ? 13.825 4.773 4.909 1.00 87.62 105 ASN A C 1
ATOM 867 O O . ASN A 1 105 ? 14.415 5.793 5.269 1.00 87.62 105 ASN A O 1
ATOM 871 N N . TYR A 1 106 ? 12.525 4.584 5.132 1.00 90.19 106 TYR A N 1
ATOM 872 C CA . TYR A 1 106 ? 11.635 5.617 5.665 1.00 90.19 106 TYR A CA 1
ATOM 873 C C . TYR A 1 106 ? 10.880 5.188 6.918 1.00 90.19 106 TYR A C 1
ATOM 875 O O . TYR A 1 106 ? 10.174 6.018 7.484 1.00 90.19 106 TYR A O 1
ATOM 883 N N . ALA A 1 107 ? 11.002 3.935 7.368 1.00 90.44 107 ALA A N 1
ATOM 884 C CA . ALA A 1 107 ? 10.269 3.455 8.531 1.00 90.44 107 ALA A CA 1
ATOM 885 C C . ALA A 1 107 ? 11.173 2.969 9.673 1.00 90.44 107 ALA A C 1
ATOM 887 O O . ALA A 1 107 ? 12.273 2.457 9.471 1.00 90.44 107 ALA A O 1
ATOM 888 N N . ILE A 1 108 ? 10.670 3.125 10.896 1.00 90.06 108 ILE A N 1
ATOM 889 C CA . ILE A 1 108 ? 11.251 2.601 12.138 1.00 90.06 108 ILE A CA 1
ATOM 890 C C . ILE A 1 108 ? 10.275 1.618 12.794 1.00 90.06 108 ILE A C 1
ATOM 892 O O . ILE A 1 108 ? 9.113 1.513 12.394 1.00 90.06 108 ILE A O 1
ATOM 896 N N . GLY A 1 109 ? 10.726 0.888 13.816 1.00 89.31 109 GLY A N 1
ATOM 897 C CA . GLY A 1 109 ? 9.873 -0.066 14.527 1.00 89.31 109 GLY A CA 1
ATOM 898 C C . GLY A 1 109 ? 9.655 -1.409 13.819 1.00 89.31 109 GLY A C 1
ATOM 899 O O . GLY A 1 109 ? 8.782 -2.164 14.249 1.00 89.31 109 GLY A O 1
ATOM 900 N N . ASN A 1 110 ? 10.444 -1.740 12.788 1.00 89.69 110 ASN A N 1
ATOM 901 C CA . ASN A 1 110 ? 10.490 -3.095 12.225 1.00 89.69 110 ASN A CA 1
ATOM 902 C C . ASN A 1 110 ? 11.008 -4.081 13.300 1.00 89.69 110 ASN A C 1
ATOM 904 O O . ASN A 1 110 ? 12.132 -3.909 13.772 1.00 89.69 110 ASN A O 1
ATOM 908 N N . PRO A 1 111 ? 10.237 -5.118 13.685 1.00 88.81 111 PRO A N 1
ATOM 909 C CA . PRO A 1 111 ? 10.601 -6.012 14.787 1.00 88.81 111 PRO A CA 1
ATOM 910 C C . PRO A 1 111 ? 11.822 -6.901 14.509 1.00 88.81 111 PRO A C 1
ATOM 912 O O . PRO A 1 111 ? 12.395 -7.446 15.450 1.00 88.81 111 PRO A O 1
ATOM 915 N N . TRP A 1 112 ? 12.240 -7.043 13.249 1.00 86.75 112 TRP A N 1
ATOM 916 C CA . TRP A 1 112 ? 13.340 -7.929 12.848 1.00 86.75 112 TRP A CA 1
ATOM 917 C C . TRP A 1 112 ? 14.619 -7.201 12.459 1.00 86.75 112 TRP A C 1
ATOM 919 O O . TRP A 1 112 ? 15.618 -7.840 12.129 1.00 86.75 112 TRP A O 1
ATOM 929 N N . LYS A 1 113 ? 14.613 -5.868 12.489 1.00 80.38 113 LYS A N 1
ATOM 930 C CA . LYS A 1 113 ? 15.802 -5.060 12.230 1.00 80.38 113 LYS A CA 1
ATOM 931 C C . LYS A 1 113 ? 16.193 -4.326 13.497 1.00 80.38 113 LYS A C 1
ATOM 933 O O . LYS A 1 113 ? 15.370 -3.676 14.131 1.00 80.38 113 LYS A O 1
ATOM 938 N N . LYS A 1 114 ? 17.475 -4.415 13.855 1.00 67.94 114 LYS A N 1
ATOM 939 C CA . LYS A 1 114 ? 18.036 -3.517 14.863 1.00 67.94 114 LYS A CA 1
ATOM 940 C C . LYS A 1 114 ? 17.984 -2.110 14.282 1.00 67.94 114 LYS A C 1
ATOM 942 O O . LYS A 1 114 ? 18.469 -1.904 13.172 1.00 67.94 114 LYS A O 1
ATOM 947 N N . GLU A 1 115 ? 17.371 -1.180 15.008 1.00 64.88 115 GLU A N 1
ATOM 948 C CA . GLU A 1 115 ? 17.359 0.227 14.620 1.00 64.88 115 GLU A CA 1
ATOM 949 C C . GLU A 1 115 ? 18.809 0.704 14.541 1.00 64.88 115 GLU A C 1
ATOM 951 O O . GLU A 1 115 ? 19.509 0.794 15.549 1.00 64.88 115 GLU A O 1
ATOM 956 N N . THR A 1 116 ? 19.296 0.933 13.326 1.00 53.12 116 THR A N 1
ATOM 957 C CA . THR A 1 116 ? 20.581 1.583 13.113 1.00 53.12 116 THR A CA 1
ATOM 958 C C . THR A 1 116 ? 20.322 3.071 12.939 1.00 53.12 116 THR A C 1
ATOM 960 O O . THR A 1 116 ? 19.366 3.481 12.280 1.00 53.12 116 THR A O 1
ATOM 963 N N . SER A 1 117 ? 21.177 3.902 13.531 1.00 47.69 117 SER A N 1
ATOM 964 C CA . SER A 1 117 ? 21.076 5.370 13.546 1.00 47.69 117 SER A CA 1
ATOM 965 C C . SER A 1 117 ? 21.197 6.042 12.165 1.00 47.69 117 SER A C 1
ATOM 967 O O . SER A 1 117 ? 21.394 7.250 12.086 1.00 47.69 117 SER A O 1
ATOM 969 N N . SER A 1 118 ? 21.093 5.284 11.072 1.00 46.12 118 SER A N 1
ATOM 970 C CA . SER A 1 118 ? 21.411 5.695 9.705 1.00 46.12 118 SER A CA 1
ATOM 971 C C . SER A 1 118 ? 20.210 5.557 8.768 1.00 46.12 118 SER A C 1
ATOM 973 O O . SER A 1 118 ? 20.333 5.062 7.654 1.00 46.12 118 SER A O 1
ATOM 975 N N . THR A 1 119 ? 19.033 6.019 9.186 1.00 53.59 119 THR A N 1
ATOM 976 C CA . THR A 1 119 ? 18.007 6.438 8.221 1.00 53.59 119 THR A CA 1
ATOM 977 C C . THR A 1 119 ? 18.282 7.902 7.887 1.00 53.59 119 THR A C 1
ATOM 979 O O . THR A 1 119 ? 17.894 8.792 8.644 1.00 53.59 119 THR A O 1
ATOM 982 N N . ASN A 1 120 ? 18.975 8.162 6.775 1.00 52.34 120 ASN A N 1
ATOM 983 C CA . ASN A 1 120 ? 19.268 9.514 6.265 1.00 52.34 120 ASN A CA 1
ATOM 984 C C . ASN A 1 120 ? 18.020 10.222 5.684 1.00 52.34 120 ASN A C 1
ATOM 986 O O . ASN A 1 120 ? 18.137 11.130 4.865 1.00 52.34 120 ASN A O 1
ATOM 990 N N . SER A 1 121 ? 16.815 9.792 6.063 1.00 61.38 121 SER A N 1
ATOM 991 C CA . SER A 1 121 ? 15.551 10.340 5.589 1.00 61.38 121 SER A CA 1
ATOM 992 C C . SER A 1 121 ? 14.940 11.285 6.627 1.00 61.38 121 SER A C 1
ATOM 994 O O . SER A 1 121 ? 14.847 10.984 7.817 1.00 61.38 121 SER A O 1
ATOM 996 N N . ASN A 1 122 ? 14.463 12.437 6.150 1.00 67.94 122 ASN A N 1
ATOM 997 C CA . ASN A 1 122 ? 13.664 13.378 6.946 1.00 67.94 122 ASN A CA 1
ATOM 998 C C . ASN A 1 122 ? 12.246 12.845 7.239 1.00 67.94 122 ASN A C 1
ATOM 1000 O O . ASN A 1 122 ? 11.505 13.452 8.007 1.00 67.94 122 ASN A O 1
ATOM 1004 N N . ILE A 1 123 ? 11.862 11.722 6.623 1.00 70.62 123 ILE A N 1
ATOM 1005 C CA . ILE A 1 123 ? 10.583 11.040 6.823 1.00 70.62 123 ILE A CA 1
ATOM 1006 C C . ILE A 1 123 ? 10.854 9.790 7.661 1.00 70.62 123 ILE A C 1
ATOM 1008 O O . ILE A 1 123 ? 11.543 8.884 7.199 1.00 70.62 123 ILE A O 1
ATOM 1012 N N . LYS A 1 124 ? 10.299 9.744 8.877 1.00 82.56 124 LYS A N 1
ATOM 1013 C CA . LYS A 1 124 ? 10.371 8.588 9.781 1.00 82.56 124 LYS A CA 1
ATOM 1014 C C . LYS A 1 124 ? 8.966 8.115 10.137 1.00 82.56 124 LYS A C 1
ATOM 1016 O O . LYS A 1 124 ? 8.319 8.670 11.019 1.00 82.56 124 LYS A O 1
ATOM 1021 N N . VAL A 1 125 ? 8.510 7.082 9.444 1.00 90.75 125 VAL A N 1
ATOM 1022 C CA . VAL A 1 125 ? 7.228 6.411 9.665 1.00 90.75 125 VAL A CA 1
ATOM 1023 C C . VAL A 1 125 ? 7.400 5.376 10.774 1.00 90.75 125 VAL A C 1
ATOM 1025 O O . VAL A 1 125 ? 8.116 4.391 10.608 1.00 90.75 125 VAL A O 1
ATOM 1028 N N . ASN A 1 126 ? 6.776 5.574 11.933 1.00 92.75 126 ASN A N 1
ATOM 1029 C CA . ASN A 1 126 ? 6.846 4.586 13.008 1.00 92.75 126 ASN A CA 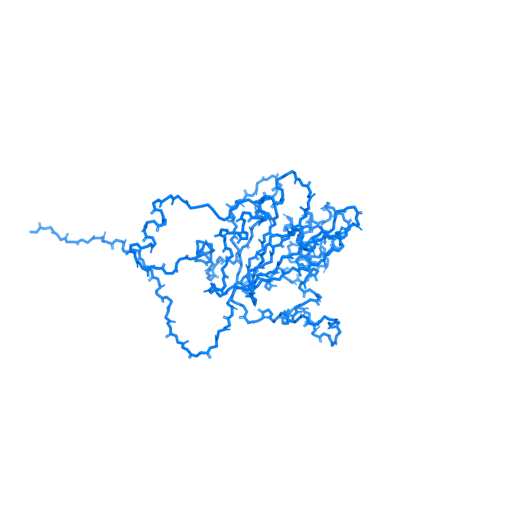1
ATOM 1030 C C . ASN A 1 126 ? 5.820 3.478 12.775 1.00 92.75 126 ASN A C 1
ATOM 1032 O O . ASN A 1 126 ? 4.641 3.671 13.049 1.00 92.75 126 ASN A O 1
ATOM 1036 N N . LEU A 1 127 ? 6.256 2.295 12.333 1.00 94.00 127 LEU A N 1
ATOM 1037 C CA . LEU A 1 127 ? 5.339 1.188 12.043 1.00 94.00 127 LEU A CA 1
ATOM 1038 C C . LEU A 1 127 ? 4.481 0.803 13.254 1.00 94.00 127 LEU A C 1
ATOM 1040 O O . LEU A 1 127 ? 3.327 0.434 13.088 1.00 94.00 127 LEU A O 1
ATOM 1044 N N . LYS A 1 128 ? 5.000 0.929 14.480 1.00 92.88 128 LYS A N 1
ATOM 1045 C CA . LYS A 1 128 ? 4.271 0.541 15.699 1.00 92.88 128 LYS A CA 1
ATOM 1046 C C . LYS A 1 128 ? 3.082 1.450 16.025 1.00 92.88 128 LYS A C 1
ATOM 1048 O O . LYS A 1 128 ? 2.301 1.099 16.903 1.00 92.88 128 LYS A O 1
ATOM 1053 N N . GLN A 1 129 ? 2.956 2.608 15.370 1.00 93.88 129 GLN A N 1
ATOM 1054 C CA . GLN A 1 129 ? 1.816 3.506 15.575 1.00 93.88 129 GLN A CA 1
ATOM 1055 C C . GLN A 1 129 ? 0.572 3.065 14.797 1.00 93.88 129 GLN A C 1
ATOM 1057 O O . GLN A 1 129 ? -0.537 3.432 15.170 1.00 93.88 129 GLN A O 1
ATOM 1062 N N . TYR A 1 130 ? 0.755 2.265 13.744 1.00 96.25 130 TYR A N 1
ATOM 1063 C CA . TYR A 1 130 ? -0.339 1.806 12.901 1.00 96.25 130 TYR A CA 1
ATOM 1064 C C . TYR A 1 130 ? -0.860 0.456 13.373 1.00 96.25 130 TYR A C 1
ATOM 1066 O O . TYR A 1 130 ? -0.110 -0.477 13.672 1.00 96.25 130 TYR A O 1
ATOM 1074 N N . LYS A 1 131 ? -2.182 0.342 13.378 1.00 96.25 131 LYS A N 1
ATOM 1075 C CA . LYS A 1 131 ? -2.909 -0.895 13.637 1.00 96.25 131 LYS A CA 1
ATOM 1076 C C . LYS A 1 131 ? -2.996 -1.755 12.381 1.00 96.25 131 LYS A C 1
ATOM 1078 O O . LYS A 1 131 ? -2.891 -2.981 12.473 1.00 96.25 131 LYS A O 1
ATOM 1083 N N . TYR A 1 132 ? -3.166 -1.111 11.227 1.00 98.06 132 TYR A N 1
ATOM 1084 C CA . TYR A 1 132 ? -3.349 -1.773 9.942 1.00 98.06 132 TYR A CA 1
ATOM 1085 C C . TYR A 1 132 ? -2.433 -1.210 8.860 1.00 98.06 132 TYR A C 1
ATOM 1087 O O . TYR A 1 132 ? -2.050 -0.041 8.874 1.00 98.06 132 TYR A O 1
ATOM 1095 N N . PHE A 1 133 ? -2.133 -2.061 7.888 1.00 98.00 133 PHE A N 1
ATOM 1096 C CA . PHE A 1 133 ? -1.280 -1.754 6.751 1.00 98.00 133 PHE A CA 1
ATOM 1097 C C . PHE A 1 133 ? -1.978 -2.202 5.483 1.00 98.00 133 PHE A C 1
ATOM 1099 O O . PHE A 1 133 ? -2.485 -3.325 5.422 1.00 98.00 133 PHE A O 1
ATOM 1106 N N . ILE A 1 134 ? -2.001 -1.326 4.487 1.00 97.69 134 ILE A N 1
ATOM 1107 C CA . ILE A 1 134 ? -2.586 -1.598 3.182 1.00 97.69 134 ILE A CA 1
ATOM 1108 C C . ILE A 1 134 ? -1.518 -1.378 2.117 1.00 97.69 134 ILE A C 1
ATOM 1110 O O . ILE A 1 134 ? -0.860 -0.339 2.079 1.00 97.69 134 ILE A O 1
ATOM 1114 N N . PHE A 1 135 ? -1.361 -2.360 1.242 1.00 96.31 135 PHE A N 1
ATOM 1115 C CA . PHE A 1 135 ? -0.424 -2.342 0.129 1.00 96.31 135 PHE A CA 1
ATOM 1116 C C . PHE A 1 135 ? -1.205 -2.427 -1.170 1.00 96.31 135 PHE A C 1
ATOM 1118 O O . PHE A 1 135 ? -2.029 -3.325 -1.337 1.00 96.31 135 PHE A O 1
ATOM 1125 N N . MET A 1 136 ? -0.968 -1.483 -2.075 1.00 95.06 136 MET A N 1
ATOM 1126 C CA . MET A 1 136 ? -1.674 -1.387 -3.351 1.00 95.06 136 MET A CA 1
ATOM 1127 C C . MET A 1 136 ? -0.715 -1.028 -4.474 1.00 95.06 136 MET A C 1
ATOM 1129 O O . MET A 1 136 ? 0.322 -0.410 -4.234 1.00 95.06 136 MET A O 1
ATOM 1133 N N . ASN A 1 137 ? -1.082 -1.355 -5.710 1.00 94.12 137 ASN A N 1
ATOM 1134 C CA . ASN A 1 137 ? -0.370 -0.860 -6.884 1.00 94.12 137 ASN A CA 1
ATOM 1135 C C . ASN A 1 137 ? -1.319 -0.377 -7.994 1.00 94.12 137 ASN A C 1
ATOM 1137 O O . ASN A 1 137 ? -2.538 -0.534 -7.918 1.00 94.12 137 ASN A O 1
ATOM 1141 N N . SER A 1 138 ? -0.751 0.219 -9.045 1.00 93.62 138 SER A N 1
ATOM 1142 C CA . SER A 1 138 ? -1.508 0.823 -10.149 1.00 93.62 138 SER A CA 1
ATOM 1143 C C . SER A 1 138 ? -2.189 -0.145 -11.118 1.00 93.62 138 SER A C 1
ATOM 1145 O O . SER A 1 138 ? -2.872 0.318 -12.038 1.00 93.62 138 SER A O 1
ATOM 1147 N N . SER A 1 139 ? -2.074 -1.460 -10.909 1.00 91.94 139 SER A N 1
ATOM 1148 C CA . SER A 1 139 ? -2.784 -2.454 -11.726 1.00 91.94 139 SER A CA 1
ATOM 1149 C C . SER A 1 139 ? -4.285 -2.524 -11.421 1.00 91.94 139 SER A C 1
ATOM 1151 O O . SER A 1 139 ? -5.055 -2.997 -12.255 1.00 91.94 139 SER A O 1
ATOM 1153 N N . ILE A 1 140 ? -4.730 -1.985 -10.279 1.00 92.19 140 ILE A N 1
ATOM 1154 C CA . ILE A 1 140 ? -6.148 -1.921 -9.913 1.00 92.19 140 ILE A CA 1
ATOM 1155 C C . ILE A 1 140 ? -6.740 -0.524 -10.005 1.00 92.19 140 IL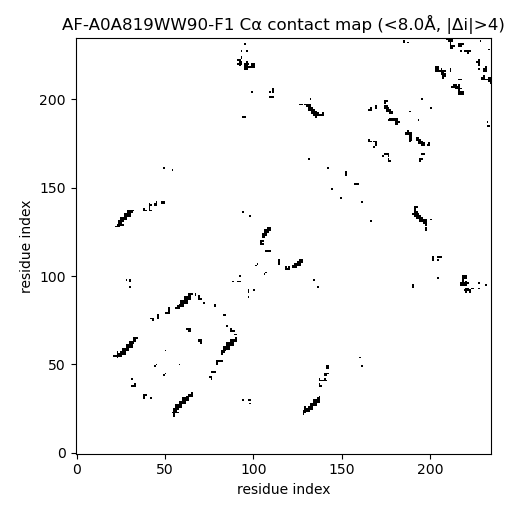E A C 1
ATOM 1157 O O . ILE A 1 140 ? -6.085 0.483 -9.752 1.00 92.19 140 ILE A O 1
ATOM 1161 N N . ARG A 1 141 ? -8.040 -0.485 -10.307 1.00 94.06 141 ARG A N 1
ATOM 1162 C CA . ARG A 1 141 ? -8.886 0.701 -10.180 1.00 94.06 141 ARG A CA 1
ATOM 1163 C C . ARG A 1 141 ? -9.919 0.470 -9.088 1.00 94.06 141 ARG A C 1
ATOM 1165 O O . ARG A 1 141 ? -10.516 -0.600 -9.015 1.00 94.06 141 ARG A O 1
ATOM 1172 N N . GLY A 1 142 ? -10.163 1.487 -8.275 1.00 90.62 142 GLY A N 1
ATOM 1173 C CA . GLY A 1 142 ? -11.169 1.433 -7.228 1.00 90.62 142 GLY A CA 1
ATOM 1174 C C . GLY A 1 142 ? -10.918 2.479 -6.148 1.00 90.62 142 GLY A C 1
ATOM 1175 O O . GLY A 1 142 ? -10.055 3.339 -6.325 1.00 90.62 142 GLY A O 1
ATOM 1176 N N . PRO A 1 143 ? -11.670 2.415 -5.043 1.00 91.31 143 PRO A N 1
ATOM 1177 C CA . PRO A 1 143 ? -12.782 1.496 -4.799 1.00 91.31 143 PRO A CA 1
ATOM 1178 C C . PRO A 1 143 ? -14.013 1.845 -5.657 1.00 91.31 143 PRO A C 1
ATOM 1180 O O . PRO A 1 143 ? -14.226 2.999 -6.031 1.00 91.31 143 PRO A O 1
ATOM 1183 N N . PHE A 1 144 ? -14.833 0.839 -5.966 1.00 90.00 144 PHE A N 1
ATOM 1184 C CA . PHE A 1 144 ? -16.137 1.017 -6.605 1.00 90.00 144 PHE A CA 1
ATOM 1185 C C . PHE A 1 144 ? -17.233 0.589 -5.640 1.00 90.00 144 PHE A C 1
ATOM 1187 O O . PHE A 1 144 ? -17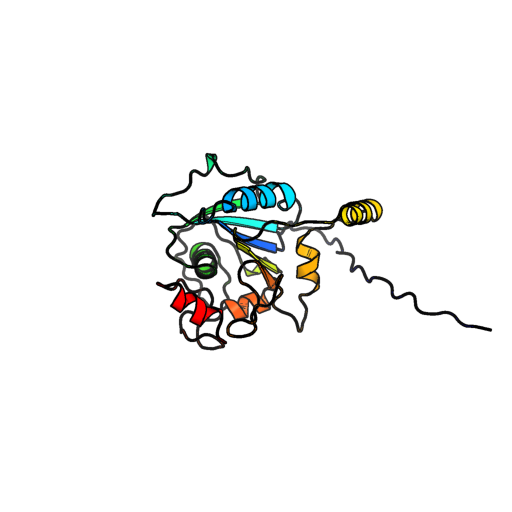.211 -0.534 -5.137 1.00 90.00 144 PHE A O 1
ATOM 1194 N N . PHE A 1 145 ? -18.198 1.476 -5.411 1.00 83.00 145 PHE A N 1
ATOM 1195 C CA . PHE A 1 145 ? -19.375 1.185 -4.602 1.00 83.00 145 PHE A CA 1
ATOM 1196 C C . PHE A 1 145 ? -20.623 1.235 -5.470 1.00 83.00 145 PHE A C 1
ATOM 1198 O O . PHE A 1 145 ? -20.765 2.160 -6.273 1.00 83.00 145 PHE A O 1
ATOM 1205 N N . PRO A 1 146 ? -21.545 0.272 -5.321 1.00 84.62 146 PRO A N 1
ATOM 1206 C CA . PRO A 1 146 ? -22.824 0.372 -5.991 1.00 84.62 146 PRO A CA 1
ATOM 1207 C C . PRO A 1 146 ? -23.626 1.549 -5.400 1.00 84.62 146 PRO A C 1
ATOM 1209 O O . PRO A 1 146 ? -23.506 1.819 -4.204 1.00 84.62 146 PRO A O 1
ATOM 1212 N N . PRO A 1 147 ? -24.475 2.240 -6.185 1.00 83.50 147 PRO A N 1
ATOM 1213 C CA . PRO A 1 147 ? -25.175 3.444 -5.723 1.00 83.50 147 PRO A CA 1
ATOM 1214 C C . PRO A 1 147 ? -25.984 3.253 -4.433 1.00 83.50 147 PRO A C 1
ATOM 1216 O O . PRO A 1 147 ? -25.966 4.115 -3.557 1.00 83.50 147 PRO A O 1
ATOM 1219 N N . TYR A 1 148 ? -26.628 2.092 -4.269 1.00 85.12 148 TYR A N 1
ATOM 1220 C CA . TYR A 1 148 ? -27.398 1.780 -3.061 1.00 85.12 148 TYR A CA 1
ATOM 1221 C C . TYR A 1 148 ? -26.528 1.739 -1.797 1.00 85.12 148 TYR A C 1
ATOM 1223 O O . TYR A 1 148 ? -27.018 1.994 -0.703 1.00 85.12 148 TYR A O 1
ATOM 1231 N N . PHE A 1 149 ? -25.236 1.428 -1.925 1.00 82.12 149 PHE A N 1
ATOM 1232 C CA . PHE A 1 149 ? -24.325 1.376 -0.789 1.00 82.12 149 PHE A CA 1
ATOM 1233 C C . PHE A 1 149 ? -24.085 2.772 -0.207 1.00 82.12 149 PHE A C 1
ATOM 1235 O O . PHE A 1 149 ? -24.121 2.949 1.007 1.00 82.12 149 PHE A O 1
ATOM 1242 N N 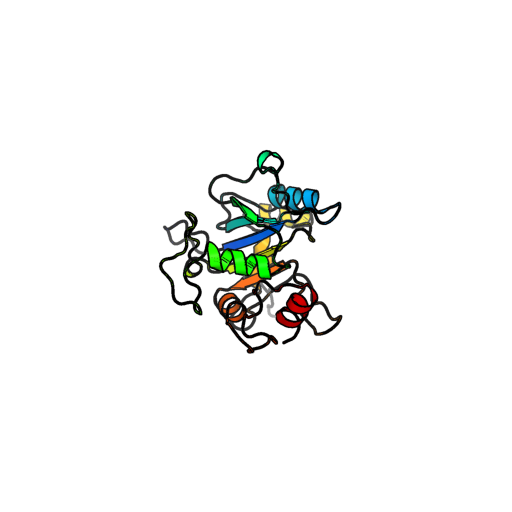. ILE A 1 150 ? -23.900 3.770 -1.075 1.00 78.19 150 ILE A N 1
ATOM 1243 C CA . ILE A 1 150 ? -23.733 5.169 -0.664 1.00 78.19 150 ILE A CA 1
ATOM 1244 C C . ILE A 1 150 ? -25.001 5.651 0.047 1.00 78.19 150 ILE A C 1
ATOM 1246 O O . ILE A 1 150 ? -24.904 6.256 1.111 1.00 78.19 150 ILE A O 1
ATOM 1250 N N . GLN A 1 151 ? -26.177 5.317 -0.493 1.00 82.31 151 GLN A N 1
ATOM 1251 C CA . GLN A 1 151 ? -27.460 5.661 0.122 1.00 82.31 151 GLN A CA 1
ATOM 1252 C C . GLN A 1 151 ? -27.580 5.096 1.546 1.00 82.31 151 GLN A C 1
ATOM 1254 O O . GLN A 1 151 ? -27.879 5.841 2.473 1.00 82.31 151 GLN A O 1
ATOM 1259 N N . LEU A 1 152 ? -27.260 3.812 1.738 1.00 82.69 152 LEU A N 1
ATOM 1260 C CA . LEU A 1 152 ? -27.305 3.169 3.056 1.00 82.69 152 LEU A CA 1
ATOM 1261 C C . LEU A 1 152 ? -26.345 3.812 4.065 1.00 82.69 152 LEU A C 1
ATOM 1263 O O . LEU A 1 152 ? -26.696 3.974 5.230 1.00 82.69 152 LEU A O 1
ATOM 1267 N N . VAL A 1 153 ? -25.134 4.176 3.634 1.00 80.62 153 VAL A N 1
ATOM 1268 C CA . VAL A 1 153 ? -24.147 4.845 4.497 1.00 80.62 153 VAL A CA 1
ATOM 1269 C C . VAL A 1 153 ? -24.651 6.217 4.948 1.00 80.62 153 VAL A C 1
ATOM 1271 O O . VAL A 1 153 ? -24.522 6.551 6.128 1.00 80.62 153 VAL A O 1
ATOM 1274 N N . LEU A 1 154 ? -25.245 6.987 4.029 1.00 78.94 154 LEU A N 1
ATOM 1275 C CA . LEU A 1 154 ? -25.816 8.302 4.324 1.00 78.94 154 LEU A CA 1
ATOM 1276 C C . LEU A 1 154 ? -27.022 8.197 5.266 1.00 78.94 154 LEU A C 1
ATOM 1278 O O . LEU A 1 154 ? -27.086 8.927 6.252 1.00 78.94 154 LEU A O 1
ATOM 1282 N N . GLU A 1 155 ? -27.945 7.269 5.005 1.00 86.31 155 GLU A N 1
ATOM 1283 C CA . GLU A 1 155 ? -29.136 7.041 5.839 1.00 86.31 155 GLU A CA 1
ATOM 1284 C C . GLU A 1 155 ? -28.785 6.572 7.252 1.00 86.31 155 GLU A C 1
ATOM 1286 O O . GLU A 1 155 ? -29.412 6.990 8.224 1.00 86.31 155 GLU A O 1
ATOM 1291 N N . ALA A 1 156 ? -27.761 5.728 7.382 1.00 81.00 156 ALA A N 1
ATOM 1292 C CA . ALA A 1 156 ? -27.311 5.217 8.670 1.00 81.00 156 ALA A CA 1
ATOM 1293 C C . ALA A 1 156 ? -26.432 6.212 9.453 1.00 81.00 156 ALA A C 1
ATOM 1295 O O . ALA A 1 156 ? -26.027 5.901 10.573 1.00 81.00 156 ALA A O 1
ATOM 1296 N N . ASN A 1 157 ? -26.118 7.384 8.880 1.00 78.81 157 ASN A N 1
ATOM 1297 C CA . ASN A 1 157 ? -25.185 8.368 9.437 1.00 78.81 157 ASN A CA 1
ATOM 1298 C C . ASN A 1 157 ? -23.851 7.730 9.880 1.00 78.81 157 ASN A C 1
ATOM 1300 O O . ASN A 1 157 ? -23.316 8.018 10.954 1.00 78.81 157 ASN A O 1
ATOM 1304 N N . LEU A 1 158 ? -23.340 6.798 9.070 1.00 73.94 158 LEU A N 1
ATOM 1305 C CA . LEU A 1 158 ? -22.114 6.064 9.365 1.00 73.94 158 LEU A CA 1
ATOM 1306 C C . LEU A 1 158 ? -20.929 6.713 8.656 1.00 73.94 158 LEU A C 1
ATOM 1308 O O . LEU A 1 158 ? -20.943 6.910 7.443 1.00 73.94 158 LEU A O 1
ATOM 1312 N N . ASN A 1 159 ? -19.844 6.941 9.396 1.00 70.81 159 ASN A N 1
ATOM 1313 C CA . ASN A 1 159 ? -18.545 7.207 8.787 1.00 70.81 159 ASN A CA 1
ATOM 1314 C C . ASN A 1 159 ? -18.008 5.901 8.203 1.00 70.81 159 ASN A C 1
ATOM 1316 O O . ASN A 1 159 ? -17.378 5.099 8.893 1.00 70.81 159 ASN A O 1
ATOM 1320 N N . TYR A 1 160 ? -18.318 5.662 6.931 1.00 77.38 160 TYR A N 1
ATOM 1321 C CA . TYR A 1 160 ? -17.881 4.472 6.226 1.00 77.38 160 TYR A CA 1
ATOM 1322 C C . TYR A 1 160 ? -16.707 4.770 5.300 1.00 77.38 160 TYR A C 1
ATOM 1324 O O . TYR A 1 160 ? -16.819 5.546 4.351 1.00 77.38 160 TYR A O 1
ATOM 1332 N N . TYR A 1 161 ? -15.605 4.061 5.527 1.00 88.19 161 TYR A N 1
ATOM 1333 C CA . TYR A 1 161 ? -14.435 4.104 4.662 1.00 88.19 161 TYR A CA 1
ATOM 1334 C C . TYR A 1 161 ? -14.299 2.819 3.863 1.00 88.19 161 TYR A C 1
ATOM 1336 O O . TYR A 1 161 ? -14.577 1.723 4.356 1.00 88.19 161 TYR A O 1
ATOM 1344 N N . TRP A 1 162 ? -13.836 2.946 2.622 1.00 91.06 162 TRP A N 1
ATOM 1345 C CA . TRP A 1 162 ? -13.808 1.842 1.670 1.00 91.06 162 TRP A CA 1
ATOM 1346 C C . TRP A 1 162 ? -12.996 0.643 2.157 1.00 91.06 162 TRP A C 1
ATOM 1348 O O . TRP A 1 162 ? -13.376 -0.502 1.927 1.00 91.06 162 TRP A O 1
ATOM 1358 N N . TYR A 1 163 ? -11.905 0.904 2.877 1.00 92.69 163 TYR A N 1
ATOM 1359 C CA . TYR A 1 163 ? -10.999 -0.120 3.379 1.00 92.69 163 TYR A CA 1
ATOM 1360 C C . TYR A 1 163 ? -11.625 -0.956 4.506 1.00 92.69 163 TYR A C 1
ATOM 1362 O O . TYR A 1 163 ? -11.159 -2.061 4.792 1.00 92.69 163 TYR A O 1
ATOM 1370 N N . SER A 1 164 ? -12.709 -0.483 5.133 1.00 91.25 164 SER A N 1
ATOM 1371 C CA . SER A 1 164 ? -13.353 -1.165 6.262 1.00 91.25 164 SER A CA 1
ATOM 1372 C C . SER A 1 164 ? -13.875 -2.560 5.897 1.00 91.25 164 SER A C 1
ATOM 1374 O O . SER A 1 164 ? -13.849 -3.452 6.749 1.00 91.25 164 SER A O 1
ATOM 1376 N N . VAL A 1 165 ? -14.268 -2.803 4.633 1.00 90.00 165 VAL A N 1
ATOM 1377 C CA . VAL A 1 165 ? -14.671 -4.148 4.165 1.00 90.00 165 VAL A CA 1
ATOM 1378 C C . VAL A 1 165 ? -13.569 -5.181 4.336 1.00 90.00 165 VAL A C 1
ATOM 1380 O O . VAL A 1 165 ? -13.884 -6.345 4.596 1.00 90.00 165 VAL A O 1
ATOM 1383 N N . PHE A 1 166 ? -12.313 -4.755 4.185 1.00 94.50 166 PHE A N 1
ATOM 1384 C CA . PHE A 1 166 ? -11.131 -5.600 4.271 1.00 94.50 166 PHE A CA 1
ATOM 1385 C C . PHE A 1 166 ? -10.652 -5.686 5.717 1.00 94.50 166 PHE A C 1
ATOM 1387 O O . PHE A 1 166 ? -10.490 -6.787 6.239 1.00 94.50 166 PHE A O 1
ATOM 1394 N N . LEU A 1 167 ? -10.515 -4.545 6.400 1.00 95.31 167 LEU A N 1
ATOM 1395 C CA . LEU A 1 167 ? -9.979 -4.506 7.763 1.00 95.31 167 LEU A CA 1
ATOM 1396 C C . LEU A 1 167 ? -10.844 -5.285 8.759 1.00 95.31 167 LEU A C 1
ATOM 1398 O O . LEU A 1 167 ? -10.304 -5.994 9.601 1.00 95.31 167 LEU A O 1
ATOM 1402 N N . ARG A 1 168 ? -12.178 -5.275 8.611 1.00 93.62 168 ARG A N 1
ATOM 1403 C CA . ARG A 1 168 ? -13.082 -6.066 9.473 1.00 93.62 168 ARG A CA 1
ATOM 1404 C C . ARG A 1 168 ? -12.908 -7.584 9.346 1.00 93.62 168 ARG A C 1
ATOM 1406 O O . ARG A 1 168 ? -13.446 -8.337 10.152 1.00 93.62 168 ARG A O 1
ATOM 1413 N N . ARG A 1 169 ? -12.245 -8.061 8.287 1.00 96.12 169 ARG A N 1
ATOM 1414 C CA . ARG A 1 169 ? -11.952 -9.491 8.103 1.00 96.12 169 ARG A CA 1
ATOM 1415 C C . ARG A 1 169 ? -10.711 -9.910 8.881 1.00 96.12 169 ARG A C 1
ATOM 1417 O O . ARG A 1 169 ? -10.603 -11.087 9.213 1.00 96.12 169 ARG A O 1
ATOM 1424 N N . ILE A 1 170 ? -9.822 -8.970 9.200 1.00 97.38 170 ILE A N 1
ATOM 1425 C CA . ILE A 1 170 ? -8.618 -9.217 9.991 1.00 97.38 170 ILE A CA 1
ATOM 1426 C C . ILE A 1 170 ? -9.031 -9.485 11.439 1.00 97.38 170 ILE A C 1
ATOM 1428 O O . ILE A 1 170 ? -9.802 -8.741 12.038 1.00 97.38 170 ILE A O 1
ATOM 1432 N N . ASN A 1 171 ? -8.553 -10.591 12.003 1.00 96.25 171 ASN A N 1
ATOM 1433 C CA . ASN A 1 171 ? -8.902 -11.022 13.354 1.00 96.25 171 ASN A CA 1
ATOM 1434 C C . ASN A 1 171 ? -7.785 -11.896 13.952 1.00 96.25 171 ASN A C 1
ATOM 1436 O O . ASN A 1 171 ? -6.654 -11.912 13.470 1.00 96.25 171 ASN A O 1
ATOM 1440 N N . LYS A 1 172 ? -8.065 -12.630 15.036 1.00 95.75 172 LYS A N 1
ATOM 1441 C CA . LYS A 1 172 ? -7.067 -13.501 15.687 1.00 95.75 172 LYS A CA 1
ATOM 1442 C C . LYS A 1 172 ? -6.532 -14.610 14.767 1.00 95.75 172 LYS A C 1
ATOM 1444 O O . LYS A 1 172 ? -5.391 -15.016 14.943 1.00 95.75 172 LYS A O 1
ATOM 1449 N N . LYS A 1 173 ? -7.334 -15.079 13.808 1.00 96.25 173 LYS A N 1
ATOM 1450 C CA . LYS A 1 173 ? -6.995 -16.159 12.866 1.00 96.25 173 LYS A CA 1
ATOM 1451 C C . LYS A 1 173 ? -6.619 -15.647 11.475 1.00 96.25 173 LYS A C 1
ATOM 1453 O O . LYS A 1 173 ? -5.772 -16.241 10.824 1.00 96.25 173 LYS A O 1
ATOM 1458 N N . VAL A 1 174 ? -7.244 -14.563 11.019 1.00 96.19 174 VAL A N 1
ATOM 1459 C CA . VAL A 1 174 ? -7.013 -13.995 9.682 1.00 96.19 174 VAL A CA 1
ATOM 1460 C C . VAL A 1 174 ? -6.074 -12.803 9.800 1.00 96.19 174 VAL A C 1
ATOM 1462 O O . VAL A 1 174 ? -6.454 -11.791 10.385 1.00 96.19 174 VAL A O 1
ATOM 1465 N N . LYS A 1 175 ? -4.859 -12.929 9.256 1.00 95.69 175 LYS A N 1
ATOM 1466 C CA . LYS A 1 175 ? -3.814 -11.888 9.303 1.00 95.69 175 LYS A CA 1
ATOM 1467 C C . LYS A 1 175 ? -3.531 -11.220 7.965 1.00 95.69 175 LYS A C 1
ATOM 1469 O O . LYS A 1 175 ? -2.893 -10.180 7.950 1.00 95.69 175 LYS A O 1
ATOM 1474 N N . LEU A 1 176 ? -4.042 -11.779 6.872 1.00 95.00 176 LEU A N 1
ATOM 1475 C CA . LEU A 1 176 ? -3.866 -11.249 5.529 1.00 95.00 176 LEU A CA 1
ATOM 1476 C C . LEU A 1 176 ? -5.188 -11.322 4.771 1.00 95.00 176 LEU A C 1
ATOM 1478 O O . LEU A 1 176 ? -5.873 -12.345 4.807 1.00 95.00 176 LEU A O 1
ATOM 1482 N N . VAL A 1 177 ? -5.549 -10.230 4.110 1.00 96.44 177 VAL A N 1
ATOM 1483 C CA . VAL A 1 177 ? -6.777 -10.100 3.324 1.00 96.44 177 VAL A CA 1
ATOM 1484 C C . VAL A 1 177 ? -6.419 -9.454 1.992 1.00 96.44 177 VAL A C 1
ATOM 1486 O O . VAL A 1 177 ? -5.701 -8.462 1.971 1.00 96.44 177 VAL A O 1
ATOM 1489 N N . GLY A 1 178 ? -6.948 -9.977 0.891 1.00 94.38 178 GLY A N 1
ATOM 1490 C CA . GLY A 1 178 ? -6.845 -9.351 -0.426 1.00 94.38 178 GLY A CA 1
ATOM 1491 C C . GLY A 1 178 ? -8.142 -9.483 -1.214 1.00 94.38 178 GLY A C 1
ATOM 1492 O O . GLY A 1 178 ? -9.129 -10.028 -0.713 1.00 94.38 178 GLY A O 1
ATOM 1493 N N . CYS A 1 179 ? -8.149 -8.973 -2.444 1.00 91.25 179 CYS A N 1
ATOM 1494 C CA . CYS A 1 179 ? -9.342 -8.986 -3.296 1.00 91.25 179 CYS A CA 1
ATOM 1495 C C . CYS A 1 179 ? -9.57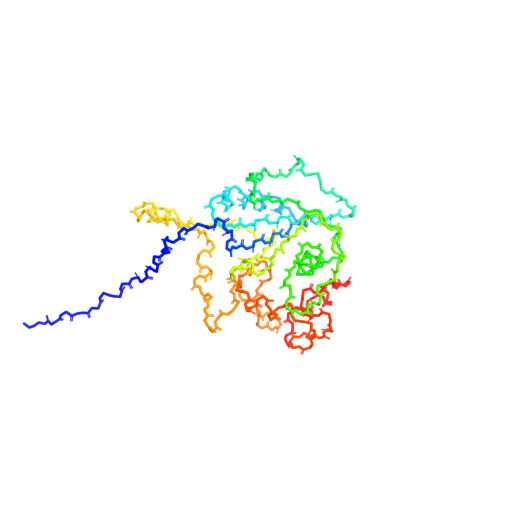3 -10.336 -3.984 1.00 91.25 179 CYS A C 1
ATOM 1497 O O . CYS A 1 179 ? -10.721 -10.736 -4.169 1.00 91.25 179 CYS A O 1
ATOM 1499 N N . THR A 1 180 ? -8.503 -11.038 -4.366 1.00 90.12 180 THR A N 1
ATOM 1500 C CA . THR A 1 180 ? -8.587 -12.313 -5.090 1.00 90.12 180 THR A CA 1
ATOM 1501 C C . THR A 1 180 ? -7.490 -13.276 -4.660 1.00 90.12 180 THR A C 1
ATOM 1503 O O . THR A 1 180 ? -6.395 -12.858 -4.281 1.00 90.12 180 THR A O 1
ATOM 1506 N N . ILE A 1 181 ? -7.779 -14.569 -4.790 1.00 89.19 181 ILE A N 1
ATOM 1507 C CA . ILE A 1 181 ? -6.791 -15.643 -4.713 1.00 89.19 181 ILE A CA 1
ATOM 1508 C C . ILE A 1 181 ? -6.390 -16.024 -6.139 1.00 89.19 181 ILE A C 1
ATOM 1510 O O . ILE A 1 181 ? -7.260 -16.242 -6.982 1.00 89.19 181 ILE A O 1
ATOM 1514 N N . SER A 1 182 ? -5.088 -16.079 -6.401 1.00 85.56 182 SER A N 1
ATOM 1515 C CA . SER A 1 182 ? -4.520 -16.718 -7.586 1.00 85.56 182 SER A CA 1
ATOM 1516 C C . SER A 1 182 ? -4.351 -18.204 -7.330 1.00 85.56 182 SER A C 1
ATOM 1518 O O . SER A 1 182 ? -3.930 -18.576 -6.237 1.00 85.56 182 SER A O 1
ATOM 1520 N N . CYS A 1 183 ? -4.605 -19.038 -8.335 1.00 86.06 183 CYS A N 1
ATOM 1521 C CA . CYS A 1 183 ? -4.390 -20.486 -8.260 1.00 86.06 183 CYS A CA 1
ATOM 1522 C C . CYS A 1 183 ? -3.443 -20.998 -9.360 1.00 86.06 183 CYS A C 1
ATOM 1524 O O . CYS A 1 183 ? -3.458 -22.190 -9.647 1.00 86.06 183 CYS A O 1
ATOM 1526 N N . GLU A 1 184 ? -2.671 -20.118 -10.010 1.00 76.19 184 GLU A N 1
ATOM 1527 C CA . GLU A 1 184 ? -1.844 -20.487 -11.173 1.00 76.19 184 GLU A CA 1
ATOM 1528 C C . GLU A 1 184 ? -0.686 -21.430 -10.815 1.00 76.19 184 GLU A C 1
ATOM 1530 O O . GLU A 1 184 ? -0.484 -22.435 -11.490 1.00 76.19 184 GLU A O 1
ATOM 1535 N N . THR A 1 185 ? 0.057 -21.130 -9.747 1.00 71.62 185 THR A N 1
ATOM 1536 C CA . THR A 1 185 ? 1.201 -21.931 -9.278 1.00 71.62 185 THR A CA 1
ATOM 1537 C C . THR A 1 185 ? 0.896 -22.573 -7.927 1.00 71.62 185 THR A C 1
ATOM 1539 O O . THR A 1 185 ? 0.735 -23.786 -7.819 1.00 71.62 185 THR A O 1
ATOM 1542 N N . VAL A 1 186 ? 0.757 -21.741 -6.898 1.00 75.94 186 VAL A N 1
ATOM 1543 C CA . VAL A 1 186 ? 0.336 -22.092 -5.539 1.00 75.94 186 VAL A CA 1
ATOM 1544 C C . VAL A 1 186 ? -0.768 -21.117 -5.138 1.00 75.94 186 VAL A C 1
ATOM 1546 O O . VAL A 1 186 ? -0.650 -19.934 -5.467 1.00 75.94 186 VAL A O 1
ATOM 1549 N N . PRO A 1 187 ? -1.838 -21.561 -4.448 1.00 84.25 187 PRO A N 1
ATOM 1550 C CA . PRO A 1 187 ? -2.870 -20.657 -3.961 1.00 84.25 187 PRO A CA 1
ATOM 1551 C C . PRO A 1 187 ? -2.283 -19.514 -3.127 1.00 84.25 187 PRO A C 1
ATOM 1553 O O . PRO A 1 187 ? -1.781 -19.737 -2.026 1.00 84.25 187 PRO A O 1
ATOM 1556 N N . HIS A 1 188 ? -2.364 -18.288 -3.640 1.00 82.44 188 HIS A N 1
ATOM 1557 C CA . HIS A 1 188 ? -1.817 -17.101 -2.983 1.00 82.44 188 HIS A CA 1
ATOM 1558 C C . HIS A 1 188 ? -2.737 -15.895 -3.145 1.00 82.44 188 HIS A C 1
ATOM 1560 O O . HIS A 1 188 ? -3.576 -15.834 -4.045 1.00 82.44 188 HIS A O 1
ATOM 1566 N N . VAL A 1 189 ? -2.593 -14.913 -2.258 1.00 87.56 189 VAL A N 1
ATOM 1567 C CA . VAL A 1 189 ? -3.334 -13.654 -2.364 1.00 87.56 189 VAL A CA 1
ATOM 1568 C C . VAL A 1 189 ? -2.671 -12.783 -3.427 1.00 87.56 189 VAL A C 1
ATOM 1570 O O . VAL A 1 189 ? -1.470 -12.542 -3.360 1.00 87.56 189 VAL A O 1
ATOM 1573 N N . GLN A 1 190 ? -3.449 -12.326 -4.406 1.00 87.06 190 GLN A N 1
ATOM 1574 C CA . GLN A 1 190 ? -2.935 -11.537 -5.526 1.00 87.06 190 GLN A CA 1
ATOM 1575 C C . GLN A 1 190 ? -2.289 -10.223 -5.078 1.00 87.06 190 GLN A C 1
ATOM 1577 O O . GLN A 1 190 ? -2.796 -9.536 -4.186 1.00 87.06 190 GLN A O 1
ATOM 1582 N N . SER A 1 191 ? -1.185 -9.859 -5.736 1.00 84.88 191 SER A N 1
ATOM 1583 C CA . SER A 1 191 ? -0.238 -8.913 -5.152 1.00 84.88 191 SER A CA 1
ATOM 1584 C C . SER A 1 191 ? -0.657 -7.438 -5.223 1.00 84.88 191 SER A C 1
ATOM 1586 O O . SER A 1 191 ? -0.139 -6.571 -4.513 1.00 84.88 191 SER A O 1
ATOM 1588 N N . TYR A 1 192 ? -1.643 -7.140 -6.062 1.00 90.44 192 TYR A N 1
ATOM 1589 C CA . TYR A 1 192 ? -2.085 -5.779 -6.340 1.00 90.44 192 TYR A CA 1
ATOM 1590 C C . TYR A 1 192 ? -2.833 -5.103 -5.181 1.00 90.44 192 TYR A C 1
ATOM 1592 O O . TYR A 1 192 ? -2.988 -3.879 -5.191 1.00 90.44 192 TYR A O 1
ATOM 1600 N N . PHE A 1 193 ? -3.334 -5.878 -4.210 1.00 94.19 193 PHE A N 1
ATOM 1601 C CA . PHE A 1 193 ? -4.022 -5.376 -3.022 1.00 94.19 193 PHE A CA 1
ATOM 1602 C C . PHE A 1 193 ? -3.871 -6.340 -1.844 1.00 94.19 193 PHE A C 1
ATOM 1604 O O . PHE A 1 193 ? -4.388 -7.458 -1.890 1.00 94.19 193 PHE A O 1
ATOM 1611 N N . LEU A 1 194 ? -3.276 -5.866 -0.750 1.00 94.50 194 LEU A N 1
ATOM 1612 C CA . LEU A 1 194 ? -3.238 -6.567 0.532 1.00 94.50 194 LEU A CA 1
ATOM 1613 C C . LEU A 1 194 ? -3.597 -5.635 1.682 1.00 94.50 194 LEU A C 1
ATOM 1615 O O . LEU A 1 194 ? -3.197 -4.475 1.704 1.00 94.50 194 LEU A O 1
ATOM 1619 N N . ALA A 1 195 ? -4.273 -6.185 2.681 1.00 97.38 195 ALA A N 1
ATOM 1620 C CA . ALA A 1 195 ? -4.485 -5.575 3.980 1.00 97.38 195 ALA A CA 1
ATOM 1621 C C . ALA A 1 195 ? -4.061 -6.546 5.091 1.00 97.38 195 ALA A C 1
ATOM 1623 O O . ALA A 1 195 ? -4.398 -7.733 5.058 1.00 97.38 195 ALA A O 1
ATOM 1624 N N . THR A 1 196 ? -3.337 -6.038 6.086 1.00 97.62 196 THR A N 1
ATOM 1625 C CA . THR A 1 196 ? -2.821 -6.807 7.229 1.00 97.62 196 THR A CA 1
ATOM 1626 C C . THR A 1 196 ? -2.855 -5.978 8.515 1.00 97.62 196 THR A C 1
ATOM 1628 O O . THR A 1 196 ? -2.906 -4.750 8.469 1.00 97.62 196 THR A O 1
ATOM 1631 N N . ASP A 1 197 ? -2.823 -6.638 9.675 1.00 97.69 197 ASP A N 1
ATOM 1632 C CA . ASP A 1 197 ? -2.489 -5.988 10.950 1.00 97.69 197 ASP A CA 1
ATOM 1633 C C . ASP A 1 197 ? -0.970 -5.989 11.187 1.00 97.69 197 ASP A C 1
ATOM 1635 O O . ASP A 1 197 ? -0.196 -6.539 10.394 1.00 97.69 197 ASP A O 1
ATOM 1639 N N . PHE A 1 198 ? -0.531 -5.390 12.296 1.00 96.12 198 PHE A N 1
ATOM 1640 C CA . PHE A 1 198 ? 0.879 -5.385 12.692 1.00 96.12 198 PHE A CA 1
ATOM 1641 C C . PHE A 1 198 ? 1.463 -6.796 12.879 1.00 96.12 198 PHE A C 1
ATOM 1643 O O . PHE A 1 198 ? 2.641 -7.017 12.596 1.00 96.12 198 PHE A O 1
ATOM 1650 N N . THR A 1 199 ? 0.666 -7.773 13.326 1.00 96.06 199 THR A N 1
ATOM 1651 C CA . THR A 1 199 ? 1.126 -9.164 13.460 1.00 96.06 199 THR A CA 1
ATOM 1652 C C . THR A 1 199 ? 1.418 -9.775 12.093 1.00 96.06 199 THR A C 1
ATOM 1654 O O . THR A 1 199 ? 2.497 -10.332 11.902 1.00 96.06 199 THR A O 1
ATOM 1657 N N . GLY A 1 200 ? 0.503 -9.646 11.131 1.00 95.06 200 GLY A N 1
ATOM 1658 C CA . GLY A 1 200 ? 0.720 -10.125 9.768 1.00 95.06 200 GLY A CA 1
ATOM 1659 C C . GLY A 1 200 ? 1.852 -9.375 9.065 1.00 95.06 200 GLY A C 1
ATOM 1660 O O . GLY A 1 200 ? 2.700 -10.013 8.446 1.00 95.06 200 GLY A O 1
ATOM 1661 N N . LEU A 1 201 ? 1.974 -8.057 9.275 1.00 94.94 201 LEU A N 1
ATOM 1662 C CA . LEU A 1 201 ? 3.118 -7.286 8.783 1.00 94.94 201 LEU A CA 1
ATOM 1663 C C . LEU A 1 201 ? 4.431 -7.820 9.357 1.00 94.94 201 LEU A C 1
ATOM 1665 O O . LEU A 1 201 ? 5.405 -7.980 8.629 1.00 94.94 201 LEU A O 1
ATOM 1669 N N . SER A 1 202 ? 4.463 -8.112 10.658 1.00 92.75 202 SER A N 1
ATOM 1670 C CA . SER A 1 202 ? 5.643 -8.684 11.305 1.00 92.75 202 SER A CA 1
ATOM 1671 C C . SER A 1 202 ? 6.015 -10.017 10.661 1.00 92.75 202 SER A C 1
ATOM 1673 O O . SER A 1 202 ? 7.187 -10.252 10.414 1.00 92.75 202 SER A O 1
ATOM 1675 N N . ILE A 1 203 ? 5.053 -10.876 10.328 1.00 91.00 203 ILE A N 1
ATOM 1676 C CA . ILE A 1 203 ? 5.341 -12.137 9.630 1.00 91.00 203 ILE A CA 1
ATOM 1677 C C . ILE A 1 203 ? 5.954 -11.864 8.247 1.00 91.00 203 ILE A C 1
ATOM 1679 O O . ILE A 1 203 ? 6.994 -12.433 7.934 1.00 91.00 203 ILE A O 1
ATOM 1683 N N . ILE A 1 204 ? 5.371 -10.947 7.469 1.00 89.06 204 ILE A N 1
ATOM 1684 C CA . ILE A 1 204 ? 5.845 -10.577 6.122 1.00 89.06 204 ILE A CA 1
ATOM 1685 C C . ILE A 1 204 ? 7.255 -9.954 6.153 1.00 89.06 204 ILE A C 1
ATOM 1687 O O . ILE A 1 204 ? 8.060 -10.183 5.255 1.00 89.06 204 ILE A O 1
ATOM 1691 N N . LEU A 1 205 ? 7.572 -9.168 7.187 1.00 89.06 205 LEU A N 1
ATOM 1692 C CA . LEU A 1 205 ? 8.876 -8.516 7.363 1.00 89.06 205 LEU A CA 1
ATOM 1693 C C . LEU A 1 205 ? 9.970 -9.440 7.900 1.00 89.06 205 LEU A C 1
ATOM 1695 O O . LEU A 1 205 ? 11.120 -9.003 8.014 1.00 89.06 205 LEU A O 1
ATOM 1699 N N . LYS A 1 206 ? 9.629 -10.666 8.301 1.00 86.75 206 LYS A N 1
ATOM 1700 C CA . LYS A 1 206 ? 10.583 -11.594 8.897 1.00 86.75 206 LYS A CA 1
ATOM 1701 C C . LYS A 1 206 ? 11.631 -12.007 7.850 1.00 86.75 206 LYS A C 1
ATOM 1703 O O . LYS A 1 206 ? 11.255 -12.515 6.797 1.00 86.75 206 LYS A O 1
ATOM 1708 N N . PRO A 1 207 ? 12.934 -11.830 8.129 1.00 79.38 207 PRO A N 1
ATOM 1709 C CA . PRO A 1 207 ? 13.990 -12.350 7.270 1.00 79.38 207 PRO A CA 1
ATOM 1710 C C . PRO A 1 207 ? 13.982 -13.885 7.246 1.00 79.38 207 PRO A C 1
ATOM 1712 O O . PRO A 1 207 ? 13.743 -14.527 8.275 1.00 79.38 207 PRO A O 1
ATOM 1715 N N . GLY A 1 208 ? 14.340 -14.466 6.104 1.00 68.38 208 GLY A N 1
ATOM 1716 C CA . GLY A 1 208 ? 14.665 -15.886 5.969 1.00 68.38 208 GLY A CA 1
ATOM 1717 C C . GLY A 1 208 ? 13.504 -16.866 5.785 1.00 68.38 208 GLY A C 1
ATOM 1718 O O . GLY A 1 208 ? 12.333 -16.505 5.854 1.00 68.38 208 GLY A O 1
ATOM 1719 N N . ASN A 1 209 ? 13.906 -18.130 5.573 1.00 54.50 209 ASN A N 1
ATOM 1720 C CA . ASN A 1 209 ? 13.208 -19.310 5.019 1.00 54.50 209 ASN A CA 1
ATOM 1721 C C . ASN A 1 209 ? 11.899 -19.779 5.702 1.00 54.50 209 ASN A C 1
ATOM 1723 O O . ASN A 1 209 ? 11.553 -20.957 5.656 1.00 54.50 209 ASN A O 1
ATOM 1727 N N . SER A 1 210 ? 11.168 -18.901 6.384 1.00 45.28 210 SER A N 1
ATOM 1728 C CA . SER A 1 210 ? 9.854 -19.181 6.978 1.00 45.28 210 SER A CA 1
ATOM 1729 C C . SER A 1 210 ? 8.737 -18.996 5.939 1.00 45.28 210 SER A C 1
ATOM 1731 O O . SER A 1 210 ? 7.800 -18.244 6.195 1.00 45.28 210 SER A O 1
ATOM 1733 N N . GLY A 1 211 ? 8.869 -19.637 4.772 1.00 47.53 211 GLY A N 1
ATOM 1734 C CA . GLY A 1 211 ? 7.919 -19.520 3.656 1.00 47.53 211 GLY A CA 1
ATOM 1735 C C . GLY A 1 211 ? 8.418 -18.738 2.431 1.00 47.53 211 GLY A C 1
ATOM 1736 O O . GLY A 1 211 ? 7.618 -18.132 1.734 1.00 47.53 211 GLY A O 1
ATOM 1737 N N . GLY A 1 212 ? 9.730 -18.644 2.223 1.00 48.38 212 GLY A N 1
ATOM 1738 C CA . GLY A 1 212 ? 10.332 -18.029 1.038 1.00 48.38 212 GLY A CA 1
ATOM 1739 C C . GLY A 1 212 ? 11.706 -18.645 0.802 1.00 48.38 212 GLY A C 1
ATOM 1740 O O . GLY A 1 212 ? 12.359 -19.074 1.753 1.00 48.38 212 GLY A O 1
ATOM 1741 N N . THR A 1 213 ? 12.162 -18.733 -0.446 1.00 54.44 213 THR A N 1
ATOM 1742 C CA . THR A 1 213 ? 13.410 -19.454 -0.775 1.00 54.44 213 THR A CA 1
ATOM 1743 C C . THR A 1 213 ? 14.695 -18.657 -0.500 1.00 54.44 213 THR A C 1
ATOM 1745 O O . THR A 1 213 ? 15.792 -19.136 -0.786 1.00 54.44 213 THR A O 1
ATOM 1748 N N . SER A 1 214 ? 14.581 -17.446 0.057 1.00 66.25 214 SER A N 1
ATOM 1749 C CA . SER A 1 214 ? 15.666 -16.470 0.170 1.00 66.25 214 SER A CA 1
ATOM 1750 C C . SER A 1 214 ? 15.872 -15.980 1.612 1.00 66.25 214 SER A C 1
ATOM 1752 O O . SER A 1 214 ? 14.902 -15.705 2.329 1.00 66.25 214 SER A O 1
ATOM 1754 N N . PRO A 1 215 ? 17.137 -15.785 2.036 1.00 71.12 215 PRO A N 1
ATOM 1755 C CA . PRO A 1 215 ? 17.465 -15.209 3.339 1.00 71.12 215 PRO A CA 1
ATOM 1756 C C . PRO A 1 215 ? 17.010 -13.744 3.491 1.00 71.12 215 PRO A C 1
ATOM 1758 O O . PRO A 1 215 ? 16.864 -13.263 4.616 1.00 71.12 215 PRO A O 1
ATOM 1761 N N . GLU A 1 216 ? 16.751 -13.040 2.388 1.00 74.94 216 GLU A N 1
ATOM 1762 C CA . GLU A 1 216 ? 16.351 -11.631 2.367 1.00 74.94 216 GLU A CA 1
ATOM 1763 C C . GLU A 1 216 ? 14.858 -11.393 2.695 1.00 74.94 216 GLU A C 1
ATOM 1765 O O . GLU A 1 216 ? 14.517 -10.304 3.166 1.00 74.94 216 GLU A O 1
ATOM 1770 N N . GLY A 1 217 ? 13.992 -12.406 2.539 1.00 79.81 217 GLY A N 1
ATOM 1771 C CA . GLY A 1 217 ? 12.558 -12.367 2.878 1.00 79.81 217 GLY A CA 1
ATOM 1772 C C . GLY A 1 217 ? 11.629 -11.784 1.796 1.00 79.81 217 GLY A C 1
ATOM 1773 O O . GLY A 1 217 ? 12.074 -11.197 0.817 1.00 79.81 217 GLY A O 1
ATOM 1774 N N . ILE A 1 218 ? 10.310 -11.909 1.998 1.00 84.25 218 ILE A N 1
ATOM 1775 C CA . ILE A 1 218 ? 9.260 -11.640 0.985 1.00 84.25 218 ILE A CA 1
ATOM 1776 C C . ILE A 1 218 ? 9.335 -10.224 0.386 1.00 84.25 218 ILE A C 1
ATOM 1778 O O . ILE A 1 218 ? 9.183 -10.043 -0.816 1.00 84.25 218 ILE A O 1
ATOM 1782 N N . LEU A 1 219 ? 9.580 -9.196 1.205 1.00 87.81 219 LEU A N 1
ATOM 1783 C CA . LEU A 1 219 ? 9.631 -7.803 0.729 1.00 87.81 219 LEU A CA 1
ATOM 1784 C C . LEU A 1 219 ? 11.021 -7.377 0.221 1.00 87.81 219 LEU A C 1
ATOM 1786 O O . LEU A 1 219 ? 11.304 -6.180 0.135 1.00 87.81 219 LEU A O 1
ATOM 1790 N N . ALA A 1 220 ? 11.935 -8.305 -0.055 1.00 85.31 220 ALA A N 1
ATOM 1791 C CA . ALA A 1 220 ? 13.265 -7.939 -0.522 1.00 85.31 220 ALA A CA 1
ATOM 1792 C C . ALA A 1 220 ? 13.262 -7.392 -1.959 1.00 85.31 220 ALA A C 1
ATOM 1794 O O . ALA A 1 220 ? 12.420 -7.710 -2.798 1.00 85.31 220 ALA A O 1
ATOM 1795 N N . CYS A 1 221 ? 14.242 -6.535 -2.246 1.00 86.62 221 CYS A N 1
ATOM 1796 C CA . CYS A 1 221 ? 14.456 -5.972 -3.574 1.00 86.62 221 CYS A CA 1
ATOM 1797 C C . CYS A 1 221 ? 15.270 -6.956 -4.423 1.00 86.62 221 CYS A C 1
ATOM 1799 O O . CYS A 1 221 ? 16.500 -6.920 -4.419 1.00 86.62 221 CYS A O 1
ATOM 1801 N N . TYR A 1 222 ? 14.581 -7.871 -5.102 1.00 83.88 222 TYR A N 1
ATOM 1802 C CA . TYR A 1 222 ? 15.221 -8.883 -5.939 1.00 83.88 222 TYR A CA 1
ATOM 1803 C C . TYR A 1 222 ? 15.616 -8.345 -7.324 1.00 83.88 222 TYR A C 1
ATOM 1805 O O . TYR A 1 222 ? 14.905 -7.507 -7.878 1.00 83.88 222 TYR A O 1
ATOM 1813 N N . PRO A 1 223 ? 16.712 -8.854 -7.923 1.00 78.00 223 PRO A N 1
ATOM 1814 C CA . PRO A 1 223 ? 17.247 -8.333 -9.182 1.00 78.00 223 PRO A CA 1
ATOM 1815 C C . PRO A 1 223 ? 16.429 -8.733 -10.418 1.00 78.00 223 PRO A C 1
ATOM 1817 O O . PRO A 1 223 ? 16.596 -8.134 -11.476 1.00 78.00 223 PRO A O 1
ATOM 1820 N N . THR A 1 224 ? 15.565 -9.748 -10.316 1.00 80.69 224 THR A N 1
ATOM 1821 C CA . THR A 1 224 ? 14.714 -10.206 -11.423 1.00 80.69 224 THR A CA 1
ATOM 1822 C C . THR A 1 224 ? 13.292 -10.467 -10.942 1.00 80.69 224 THR A C 1
ATOM 1824 O O . THR A 1 224 ? 13.068 -10.762 -9.764 1.00 80.69 224 THR A O 1
ATOM 1827 N N . LYS A 1 225 ? 12.337 -10.402 -11.879 1.00 76.31 225 LYS A N 1
ATOM 1828 C CA . LYS A 1 225 ? 10.934 -10.747 -11.627 1.00 76.31 225 LYS A CA 1
ATOM 1829 C C . LYS A 1 225 ? 10.798 -12.179 -11.107 1.00 76.31 225 LYS A C 1
ATOM 1831 O O . LYS A 1 225 ? 10.118 -12.382 -10.115 1.00 76.31 225 LYS A O 1
ATOM 1836 N N . ASP A 1 226 ? 11.512 -13.134 -11.701 1.00 77.94 226 ASP A N 1
ATOM 1837 C CA . ASP A 1 226 ? 11.452 -14.540 -11.281 1.00 77.94 226 ASP A CA 1
ATOM 1838 C C . ASP A 1 226 ? 11.908 -14.729 -9.831 1.00 77.94 226 ASP A C 1
ATOM 1840 O O . ASP A 1 226 ? 11.248 -15.428 -9.069 1.00 77.94 226 ASP A O 1
ATOM 1844 N N . HIS A 1 227 ? 12.987 -14.057 -9.408 1.00 77.00 227 HIS A N 1
ATOM 1845 C CA . HIS A 1 227 ? 13.406 -14.084 -8.006 1.00 77.00 227 HIS A CA 1
ATOM 1846 C C . HIS A 1 227 ? 12.342 -13.472 -7.091 1.00 77.00 227 HIS A C 1
ATOM 1848 O O . HIS A 1 227 ? 12.099 -14.009 -6.014 1.00 77.00 227 HIS A O 1
ATOM 1854 N N . ALA A 1 228 ? 11.702 -12.373 -7.498 1.00 77.69 228 ALA A N 1
ATOM 1855 C CA . ALA A 1 228 ? 10.632 -11.768 -6.712 1.00 77.69 228 ALA A CA 1
ATOM 1856 C C . ALA A 1 228 ? 9.421 -12.706 -6.589 1.00 77.69 228 ALA A C 1
ATOM 1858 O O . ALA A 1 228 ? 8.958 -12.944 -5.478 1.00 77.69 228 ALA A O 1
ATOM 1859 N N . THR A 1 229 ? 8.969 -13.293 -7.698 1.00 73.94 229 THR A N 1
ATOM 1860 C CA . THR A 1 229 ? 7.862 -14.256 -7.760 1.00 73.94 229 THR A CA 1
ATOM 1861 C C . THR A 1 229 ? 8.154 -15.487 -6.906 1.00 73.94 229 THR A C 1
ATOM 1863 O O . THR A 1 229 ? 7.391 -15.789 -5.998 1.00 73.94 229 THR A O 1
ATOM 1866 N N . ILE A 1 230 ? 9.293 -16.157 -7.102 1.00 72.94 230 ILE A N 1
ATOM 1867 C CA . ILE A 1 230 ? 9.667 -17.356 -6.333 1.00 72.94 230 ILE A CA 1
ATOM 1868 C C . ILE A 1 230 ? 9.698 -17.059 -4.829 1.00 72.94 230 ILE A C 1
ATOM 1870 O O . ILE A 1 230 ? 9.204 -17.850 -4.037 1.00 72.94 230 ILE A O 1
ATOM 1874 N N . ASN A 1 231 ? 10.250 -15.918 -4.415 1.00 73.19 231 ASN A N 1
ATOM 1875 C CA . ASN A 1 231 ? 10.412 -15.615 -2.992 1.00 73.19 231 ASN A CA 1
ATOM 1876 C C . ASN A 1 231 ? 9.192 -14.968 -2.330 1.00 73.19 231 ASN A C 1
ATOM 1878 O O . ASN A 1 231 ? 9.134 -14.932 -1.102 1.00 73.19 231 ASN A O 1
ATOM 1882 N N . SER A 1 232 ? 8.243 -14.456 -3.118 1.00 65.38 232 SER A N 1
ATOM 1883 C CA . SER A 1 232 ? 7.023 -13.816 -2.608 1.00 65.38 232 SER A CA 1
ATOM 1884 C C . SER A 1 232 ? 5.771 -14.680 -2.765 1.00 65.38 232 SER A C 1
ATOM 1886 O O . SER A 1 232 ? 4.795 -14.451 -2.054 1.00 65.38 232 SER A O 1
ATOM 1888 N N . GLU A 1 233 ? 5.779 -15.645 -3.688 1.00 59.72 233 GLU A N 1
ATOM 1889 C CA . GLU A 1 233 ? 4.606 -16.446 -4.069 1.00 59.72 233 GLU A CA 1
ATOM 1890 C C . GLU A 1 233 ? 4.762 -17.949 -3.789 1.00 59.72 233 GLU A C 1
ATOM 1892 O O . GLU A 1 233 ? 3.759 -18.663 -3.809 1.00 59.72 233 GLU A O 1
ATOM 1897 N N . LEU A 1 234 ? 5.976 -18.442 -3.504 1.00 45.59 234 LEU A N 1
ATOM 1898 C CA . LEU A 1 234 ? 6.195 -19.831 -3.088 1.00 45.59 234 LEU A CA 1
ATOM 1899 C C . LEU A 1 234 ? 6.492 -19.896 -1.579 1.00 45.59 234 LEU A C 1
ATOM 1901 O O . LEU A 1 234 ? 7.598 -19.532 -1.171 1.00 45.59 234 LEU A O 1
ATOM 1905 N N . PRO A 1 235 ? 5.521 -20.339 -0.754 1.00 45.50 235 PRO A N 1
ATOM 1906 C CA . PRO A 1 235 ? 5.772 -20.742 0.626 1.00 45.50 235 PRO A CA 1
ATOM 1907 C C . PRO A 1 235 ? 6.628 -22.012 0.723 1.00 45.50 235 PRO A C 1
ATOM 1909 O O . PRO A 1 235 ? 6.467 -22.915 -0.128 1.00 45.50 235 PRO A O 1
#

Sequence (235 aa):
MIKSNSTNGFVIDSFTNDNPKNLNEILLIYVYANAHSHAYENLKYFINQAVRENDNVDYYFILQQVDNKPLNISSMPLLPKKTAYYIQHENKCFDYGTIGWFINNYAIGNPWKKETSSTNSNIKVNLKQYKYFIFMNSSIRGPFFPPYFIQLVLEANLNYYWYSVFLRRINKKVKLVGCTISCETVPHVQSYFLATDFTGLSIILKPGNSGGTSPEGILACYPTKDHATINSELP

Mean predicted aligned error: 9.2 Å

Radius of gyration: 19.38 Å; Cα contacts (8 Å, |Δi|>4): 378; chains: 1; bounding box: 70×41×44 Å

Solvent-accessible surface area (backbone atoms only — not comparable to full-atom values): 13975 Å² total; per-residue (Å²): 143,84,84,88,89,83,83,84,69,82,82,73,82,73,85,77,89,77,87,87,74,98,64,44,37,28,41,35,43,33,43,36,46,86,81,51,98,56,16,62,61,19,49,44,46,24,50,73,73,60,62,59,73,85,69,43,45,38,37,40,38,36,41,33,26,61,95,88,38,82,76,64,68,92,78,49,72,86,64,53,77,93,30,45,46,82,42,84,37,78,65,64,36,57,79,52,7,44,55,33,49,44,46,69,50,33,40,40,72,55,90,79,54,81,91,63,99,74,56,93,44,97,51,75,45,54,53,76,65,29,57,33,41,36,41,36,32,31,90,49,73,42,83,83,77,61,72,70,54,56,52,52,36,62,74,67,72,49,95,77,58,85,63,51,76,52,56,73,62,52,54,100,85,36,39,72,43,54,89,48,74,41,70,88,85,50,81,37,68,41,81,52,33,40,38,27,35,54,69,34,45,50,60,51,62,35,64,26,71,86,47,18,86,37,69,70,23,46,31,34,62,32,94,43,65,66,56,38,47,49,23,59,58,38,102

Nearest PDB structures (foldseek):
  9gzk-assembly2_C  TM=6.183E-01  e=2.406E-02  Listeria monocytogenes
  9gzj-assembly1_A  TM=5.421E-01  e=3.289E-02  Listeria monocytogenes
  9gzk-assembly1_A  TM=4.646E-01  e=4.787E-02  Listeria monocytogenes
  4p02-assembly1_A  TM=4.708E-01  e=1.800E+00  Cereibacter sphaeroides 2.4.1
  5u76-assembly1_A  TM=3.977E-01  e=1.691E+00  Gallus gallus

Organism: NCBI:txid433720